Protein 1UDG (pdb70)

Radius of gyration: 17.04 Å; Cα contacts (8 Å, |Δi|>4): 389; chains: 1; bounding box: 35×48×29 Å

Foldseek 3Di:
DQCVVVCVQQVADCLLCVLQVVVSPDPLVVQLVVVVVVVVVPAAKPDPRNQLQCLRVLAHLVQAAEEEEAAEADQAPQFDRRFHQAGPFVDQRDQLQVLVLLQVCVQPVVAQAPNTRHCSVVSNNRYRGYYLFRMDGHPDPCRRVPSDSNVSVQSSVVVSCVVDWAHEYEQEADVSCVSDDDDVVGYPYHYYHRSGCPDPDHSSVDNSLVVSCVSCVVVVHHHDRPHD

Secondary structure (DSSP, 8-state):
-HHHHHHHHHT--GGGHHHHHHHHTSHHHHHHHHHHHHHHHHS-EES-TTTTTTHHHHS-GGG--EEEEE-S---STTT-SSSSS---TTS---HHHHHHHHHHHHH-TT----S----HHHHHTTEEEEESS--EETTBTTTTTTSSHHHHHHHHHHHHHHH-SS-EEEEESHHHHHH----TTTSEEEEE--SSTTSSS-GGG--HHHHHHHHHHTTTPPPP----

Organism: Human herpesvirus 1 (strain 17) (NCBI:txid10299)

Nearest PDB structures (foldseek):
  2c56-assembly1_A  TM=9.939E-01  e=1.345E-46  Human alphaherpesvirus 1
  4l5n-assembly1_A  TM=9.968E-01  e=4.210E-46  Human alphaherpesvirus 1 strain 17
  3fcl-assembly1_A  TM=9.757E-01  e=5.065E-25  Homo sapiens
  3tkb-assembly1_A  TM=9.696E-01  e=8.959E-25  Homo sapiens
  4uqm-assembly1_A  TM=9.148E-01  e=8.770E-24  Deinococcus radiodurans

CATH classification: 3.40.470.10

Structure (mmCIF, N/CA/C/O backbone):
data_1UDG
#
_entry.id   1UDG
#
_cell.length_a   65.140
_cell.length_b   65.140
_cell.length_c   49.160
_cell.angle_alpha   90.00
_cell.angle_beta   90.00
_cell.angle_gamma   120.00
#
_symmetry.space_group_name_H-M   'P 31'
#
loo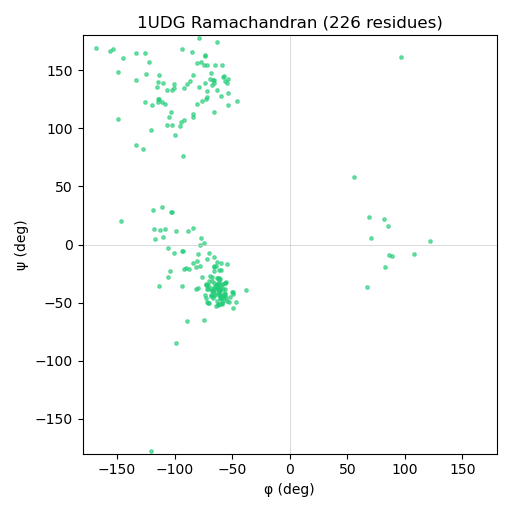p_
_entity.id
_entity.type
_entity.pdbx_description
1 polymer 'URACIL-DNA GLYCOSYLASE'
2 non-polymer 'SULFATE ION'
3 water water
#
loop_
_atom_site.group_PDB
_atom_site.id
_atom_site.type_symbol
_atom_site.label_atom_id
_atom_site.label_alt_id
_atom_site.label_comp_id
_atom_site.label_asym_id
_atom_site.label_entity_id
_atom_site.label_seq_id
_atom_site.pdbx_PDB_ins_code
_atom_site.Cartn_x
_atom_site.Cartn_y
_atom_site.Cartn_z
_atom_site.occupancy
_atom_site.B_iso_or_equiv
_atom_site.auth_seq_id
_atom_site.auth_comp_id
_atom_site.auth_asym_id
_atom_site.auth_atom_id
_atom_site.pdbx_PDB_model_num
ATOM 1 N N . LEU A 1 17 ? -30.068 -7.603 19.288 1.00 53.15 17 LEU A N 1
ATOM 2 C CA . LEU A 1 17 ? -29.444 -6.301 19.686 1.00 50.40 17 LEU A CA 1
ATOM 3 C C . LEU A 1 17 ? -28.470 -5.878 18.617 1.00 47.08 17 LEU A C 1
ATOM 4 O O . LEU A 1 17 ? -27.274 -5.953 18.834 1.00 45.96 17 LEU A O 1
ATOM 9 N N . ASP A 1 18 ? -28.964 -5.498 17.444 1.00 44.27 18 ASP A N 1
ATOM 10 C CA . ASP A 1 18 ? -28.045 -5.081 16.410 1.00 40.98 18 ASP A CA 1
ATOM 11 C C . ASP A 1 18 ? -27.521 -3.711 16.767 1.00 37.77 18 ASP A C 1
ATOM 12 O O . ASP A 1 18 ? -26.358 -3.605 17.111 1.00 37.00 18 ASP A O 1
ATOM 17 N N . TRP A 1 19 ? -28.380 -2.685 16.794 1.00 34.05 19 TRP A N 1
ATOM 18 C CA . TRP A 1 19 ? -27.914 -1.346 17.139 1.00 30.45 19 TRP A CA 1
ATOM 19 C C . TRP A 1 19 ? -27.340 -1.295 18.531 1.00 29.61 19 TRP A C 1
ATOM 20 O O . TRP A 1 19 ? -26.325 -0.638 18.755 1.00 29.51 19 TRP A O 1
ATOM 31 N N . THR A 1 20 ? -27.990 -1.958 19.482 1.00 29.14 20 THR A N 1
ATOM 32 C CA . THR A 1 20 ? -27.513 -1.974 20.873 1.00 30.24 20 THR A CA 1
ATOM 33 C C . THR A 1 20 ? -26.058 -2.490 21.002 1.00 28.43 20 THR A C 1
ATOM 34 O O . THR A 1 20 ? -25.243 -1.959 21.748 1.00 26.84 20 THR A O 1
ATOM 38 N N . THR A 1 21 ? -25.774 -3.553 20.270 1.00 29.24 21 THR A N 1
ATOM 39 C CA . THR A 1 21 ? -24.466 -4.207 20.252 1.00 30.24 21 THR A CA 1
ATOM 40 C C . THR A 1 21 ? -23.406 -3.392 19.520 1.00 28.71 21 THR A C 1
ATOM 41 O O . THR A 1 21 ? -22.301 -3.241 20.021 1.00 29.40 21 THR A O 1
ATOM 45 N N . PHE A 1 22 ? -23.766 -2.881 18.345 1.00 28.32 22 PHE A N 1
ATOM 46 C CA . PHE A 1 22 ? -22.896 -2.060 17.502 1.00 28.44 22 PHE A CA 1
ATOM 47 C C . PHE A 1 22 ? -22.459 -0.825 18.276 1.00 27.96 22 PHE A C 1
ATOM 48 O O . PHE A 1 22 ? -21.278 -0.523 18.419 1.00 26.96 22 PHE A O 1
ATOM 56 N N . ARG A 1 23 ? -23.436 -0.159 18.851 1.00 28.62 23 ARG A N 1
ATOM 57 C CA . ARG A 1 23 ? -23.181 1.031 19.604 1.00 31.14 23 ARG A CA 1
ATOM 58 C C . ARG A 1 23 ? -22.277 0.791 20.826 1.00 31.26 23 ARG A C 1
ATOM 59 O O . ARG A 1 23 ? -21.480 1.652 21.198 1.00 31.90 23 ARG A O 1
ATOM 67 N N . ARG A 1 24 ? -22.351 -0.405 21.398 1.00 31.72 24 ARG A N 1
ATOM 68 C CA . ARG A 1 24 ? -21.550 -0.787 22.566 1.00 32.29 24 ARG A CA 1
ATOM 69 C C . ARG A 1 24 ? -20.084 -1.019 22.163 1.00 30.43 24 ARG A C 1
ATOM 70 O O . ARG A 1 24 ? -19.173 -0.511 22.820 1.00 29.56 24 ARG A O 1
ATOM 78 N N . VAL A 1 25 ? -19.868 -1.701 21.036 1.00 28.41 25 VAL A N 1
ATOM 79 C CA . VAL A 1 25 ? -18.519 -1.988 20.540 1.00 26.42 25 VAL A CA 1
ATOM 80 C C . VAL A 1 25 ? -17.717 -0.738 20.198 1.00 25.58 25 VAL A C 1
ATOM 81 O O . VAL A 1 25 ? -16.517 -0.666 20.454 1.00 27.13 25 VAL A O 1
ATOM 85 N N . PHE A 1 26 ? -18.376 0.254 19.622 1.00 25.51 26 PHE A N 1
ATOM 86 C CA . PHE A 1 26 ? -17.686 1.458 19.196 1.00 25.28 26 PHE A CA 1
ATOM 87 C C . PHE A 1 26 ? -17.940 2.664 20.080 1.00 25.83 26 PHE A C 1
ATOM 88 O O . PHE A 1 26 ? -17.335 3.711 19.866 1.00 26.35 26 PHE A O 1
ATOM 96 N N . LEU A 1 27 ? -18.799 2.498 21.093 1.00 27.01 27 LEU A N 1
ATOM 97 C CA . LEU A 1 27 ? -19.187 3.579 22.025 1.00 28.69 27 LEU A CA 1
ATOM 98 C C . LEU A 1 27 ? -19.756 4.784 21.215 1.00 28.00 27 LEU A C 1
ATOM 99 O O . LEU A 1 27 ? -19.251 5.895 21.258 1.00 27.32 27 LEU A O 1
ATOM 104 N N . ILE A 1 28 ? -20.803 4.527 20.450 1.00 27.50 28 ILE A N 1
ATOM 105 C CA . ILE A 1 28 ? -21.417 5.538 19.619 1.00 28.16 28 ILE A CA 1
ATOM 106 C C . ILE A 1 28 ? -22.498 6.276 20.378 1.00 28.88 28 ILE A C 1
ATOM 107 O O . ILE A 1 28 ? -23.237 5.665 21.134 1.00 30.63 28 ILE A O 1
ATOM 112 N N . ASP A 1 29 ? -22.562 7.593 20.232 1.00 29.13 29 ASP A N 1
ATOM 113 C CA . ASP A 1 29 ? -23.581 8.374 20.915 1.00 29.59 29 ASP A CA 1
ATOM 114 C C . ASP A 1 29 ? -24.928 8.081 20.238 1.00 30.17 29 ASP A C 1
ATOM 115 O O . ASP A 1 29 ? -25.039 8.114 19.011 1.00 28.29 29 ASP A O 1
ATOM 120 N N . ASP A 1 30 ? -25.950 7.791 21.043 1.00 30.70 30 ASP A N 1
ATOM 121 C CA . ASP A 1 30 ? -27.268 7.443 20.527 1.00 31.19 30 ASP A CA 1
ATOM 122 C C . ASP A 1 30 ? -28.033 8.425 19.648 1.00 29.04 30 ASP A C 1
ATOM 123 O O . ASP A 1 30 ? -28.975 8.030 18.957 1.00 27.90 30 ASP A O 1
ATOM 128 N N . ALA A 1 31 ? -27.606 9.685 19.654 1.00 28.34 31 ALA A N 1
ATOM 129 C CA . ALA A 1 31 ? -28.215 10.748 18.840 1.00 27.97 31 ALA A CA 1
ATOM 130 C C . ALA A 1 31 ? -28.004 10.472 17.356 1.00 27.96 31 ALA A C 1
ATOM 131 O O . ALA A 1 31 ? -28.684 11.041 16.491 1.00 28.32 31 ALA A O 1
ATOM 133 N N . TRP A 1 32 ? -27.041 9.606 17.060 1.00 26.89 32 TRP A N 1
ATOM 134 C CA . TRP A 1 32 ? -26.744 9.293 15.685 1.00 26.57 32 TRP A CA 1
ATOM 135 C C . TRP A 1 32 ? -27.487 8.083 15.189 1.00 27.53 32 TRP A C 1
ATOM 136 O O . TRP A 1 32 ? -27.500 7.798 13.990 1.00 28.71 32 TRP A O 1
ATOM 147 N N . ARG A 1 33 ? -28.200 7.425 16.089 1.00 27.84 33 ARG A N 1
ATOM 148 C CA . ARG A 1 33 ? -28.959 6.250 15.717 1.00 27.98 33 ARG A CA 1
ATOM 149 C C . ARG A 1 33 ? -29.817 6.361 14.438 1.00 28.09 33 ARG A C 1
ATOM 150 O O . ARG A 1 33 ? -29.741 5.515 13.552 1.00 26.27 33 ARG A O 1
ATOM 158 N N . PRO A 1 34 ? -30.620 7.426 14.311 1.00 29.29 34 PRO A N 1
ATOM 159 C CA . PRO A 1 34 ? -31.452 7.544 13.114 1.00 29.25 34 PRO A CA 1
ATOM 160 C C . PRO A 1 34 ? -30.642 7.558 11.846 1.00 29.39 34 PRO A C 1
ATOM 161 O O . PRO A 1 34 ? -31.106 7.062 10.819 1.00 29.62 34 PRO A O 1
ATOM 165 N N . LEU A 1 35 ? -29.444 8.148 11.912 1.00 29.07 35 LEU A N 1
ATOM 166 C CA . LEU A 1 35 ? -28.577 8.258 10.730 1.00 28.65 35 LEU A CA 1
ATOM 167 C C . LEU A 1 35 ? -27.798 7.000 10.380 1.00 28.69 35 LEU A C 1
ATOM 168 O O . LEU A 1 35 ? -27.592 6.726 9.212 1.00 27.80 35 LEU A O 1
ATOM 173 N N . MET A 1 36 ? -27.335 6.281 11.403 1.00 28.89 36 MET A N 1
ATOM 174 C CA . MET A 1 36 ? -26.538 5.057 11.263 1.00 28.62 36 MET A CA 1
ATOM 175 C C . MET A 1 36 ? -27.246 3.691 11.275 1.00 27.33 36 MET A C 1
ATOM 176 O O . MET A 1 36 ? -26.842 2.778 10.571 1.00 28.81 36 MET A O 1
ATOM 181 N N . GLU A 1 37 ? -28.295 3.537 12.059 1.00 27.57 37 GLU A N 1
ATOM 182 C CA . GLU A 1 37 ? -28.994 2.273 12.102 1.00 28.68 37 GLU A CA 1
ATOM 183 C C . GLU A 1 37 ? -29.422 1.706 10.743 1.00 30.18 37 GLU A C 1
ATOM 184 O O . GLU A 1 37 ? -29.223 0.508 10.482 1.00 31.58 37 GLU A O 1
ATOM 190 N N . PRO A 1 38 ? -29.999 2.536 9.846 1.00 31.03 38 PRO A N 1
ATOM 191 C CA . PRO A 1 38 ? -30.405 1.981 8.544 1.00 31.05 38 PRO A CA 1
ATOM 192 C C . PRO A 1 38 ? -29.257 1.289 7.808 1.00 31.64 38 PRO A C 1
ATOM 193 O O . PRO A 1 38 ? -29.468 0.326 7.089 1.00 32.39 38 PRO A O 1
ATOM 197 N N . GLU A 1 39 ? -28.046 1.796 8.000 1.00 31.82 39 GLU A N 1
ATOM 198 C CA . GLU A 1 39 ? -26.838 1.254 7.391 1.00 33.45 39 GLU A CA 1
ATOM 199 C C . GLU A 1 39 ? -26.480 -0.122 7.925 1.00 33.94 39 GLU A C 1
ATOM 200 O O . GLU A 1 39 ? -26.057 -0.986 7.169 1.00 33.51 39 GLU A O 1
ATOM 206 N N . LEU A 1 40 ? -26.654 -0.314 9.229 1.00 35.29 40 LEU A N 1
ATOM 207 C CA . LEU A 1 40 ? -26.330 -1.583 9.862 1.00 37.02 40 LEU A CA 1
ATOM 208 C C . LEU A 1 40 ? -26.947 -2.728 9.107 1.00 37.87 40 LEU A C 1
ATOM 209 O O . LEU A 1 40 ? -26.327 -3.767 8.894 1.00 39.42 40 LEU A O 1
ATOM 214 N N . ALA A 1 41 ? -28.174 -2.514 8.672 1.00 37.91 41 ALA A N 1
ATOM 215 C CA . ALA A 1 41 ? -28.922 -3.519 7.954 1.00 36.08 41 ALA A CA 1
ATOM 216 C C . ALA A 1 41 ? -28.407 -3.905 6.553 1.00 35.00 41 ALA A C 1
ATOM 217 O O . ALA A 1 41 ? -28.642 -5.021 6.103 1.00 34.62 41 ALA A O 1
ATOM 219 N N . ASN A 1 42 ? -27.727 -2.998 5.860 1.00 33.97 42 ASN A N 1
ATOM 220 C CA . ASN A 1 42 ? -27.223 -3.285 4.517 1.00 33.24 42 ASN A CA 1
ATOM 221 C C . ASN A 1 42 ? -26.253 -4.473 4.536 1.00 33.27 42 ASN A C 1
ATOM 222 O O . ASN A 1 42 ? -25.322 -4.499 5.307 1.00 33.52 42 ASN A O 1
ATOM 227 N N . PRO A 1 43 ? -26.479 -5.482 3.695 1.00 34.43 43 PRO A N 1
ATOM 228 C CA . PRO A 1 43 ? -25.575 -6.635 3.672 1.00 34.51 43 PRO A CA 1
ATOM 229 C C . PRO A 1 43 ? -24.124 -6.209 3.403 1.00 34.07 43 PRO A C 1
ATOM 230 O O . PRO A 1 43 ? -23.188 -6.849 3.903 1.00 34.78 43 PRO A O 1
ATOM 234 N N . LEU A 1 44 ? -23.930 -5.154 2.607 1.00 32.09 44 LEU A N 1
ATOM 235 C CA . LEU A 1 44 ? -22.581 -4.647 2.307 1.00 31.60 44 LEU A CA 1
ATOM 236 C C . LEU A 1 44 ? -21.878 -4.211 3.579 1.00 30.10 44 LEU A C 1
ATOM 237 O O . LEU A 1 44 ? -20.658 -4.280 3.678 1.00 31.11 44 LEU A O 1
ATOM 242 N N . THR A 1 45 ? -22.648 -3.776 4.561 1.00 27.79 45 THR A N 1
ATOM 243 C CA . THR A 1 45 ? -22.096 -3.347 5.835 1.00 27.54 45 THR A CA 1
ATOM 244 C C . THR A 1 45 ? -21.441 -4.502 6.627 1.00 27.49 45 THR A C 1
ATOM 245 O O . THR A 1 45 ? -20.382 -4.302 7.230 1.00 26.50 45 THR A O 1
ATOM 249 N N . ALA A 1 46 ? -22.054 -5.696 6.595 1.00 28.10 46 ALA A N 1
ATOM 250 C CA . ALA A 1 46 ? -21.556 -6.890 7.311 1.00 27.94 46 ALA A CA 1
ATOM 251 C C . ALA A 1 46 ? -20.179 -7.313 6.814 1.00 27.20 46 ALA A C 1
ATOM 252 O O . ALA A 1 46 ? -19.326 -7.760 7.588 1.00 26.94 46 ALA A O 1
ATOM 254 N N . HIS A 1 47 ? -19.971 -7.162 5.507 1.00 27.91 47 HIS A N 1
ATOM 255 C CA . HIS A 1 47 ? -18.697 -7.514 4.892 1.00 28.26 47 HIS A CA 1
ATOM 256 C C . HIS A 1 47 ? -17.690 -6.514 5.393 1.00 25.21 47 HIS A C 1
ATOM 257 O O . HIS A 1 47 ? -16.628 -6.905 5.843 1.00 25.82 47 HIS A O 1
ATOM 264 N N . LEU A 1 48 ? -18.079 -5.243 5.420 1.00 23.78 48 LEU A N 1
ATOM 265 C CA . LEU A 1 48 ? -17.196 -4.187 5.888 1.00 23.26 48 LEU A CA 1
ATOM 266 C C . LEU A 1 48 ? -16.772 -4.440 7.313 1.00 22.37 48 LEU A C 1
ATOM 267 O O . LEU A 1 48 ? -15.587 -4.413 7.633 1.00 21.31 48 LEU A O 1
ATOM 272 N N . LEU A 1 49 ? -17.744 -4.693 8.171 1.00 23.18 49 LEU A N 1
ATOM 273 C CA . LEU A 1 49 ? -17.488 -4.947 9.582 1.00 24.40 49 LEU A CA 1
ATOM 274 C C . LEU A 1 49 ? -16.580 -6.188 9.875 1.00 23.02 49 LEU A C 1
ATOM 275 O O . LEU A 1 49 ? -15.672 -6.141 10.735 1.00 20.18 49 LEU A O 1
ATOM 280 N N . ALA A 1 50 ? -16.846 -7.284 9.166 1.00 23.07 50 ALA A N 1
ATOM 281 C CA . ALA A 1 50 ? -16.086 -8.515 9.312 1.00 23.96 50 ALA A CA 1
ATOM 282 C C . ALA A 1 50 ? -14.666 -8.270 8.821 1.00 25.10 50 ALA A C 1
ATOM 283 O O . ALA A 1 50 ? -13.709 -8.680 9.480 1.00 26.26 50 ALA A O 1
ATOM 285 N N . GLU A 1 51 ? -14.511 -7.517 7.731 1.00 25.21 51 GLU A N 1
ATOM 286 C CA . GLU A 1 51 ? -13.180 -7.215 7.184 1.00 24.60 51 GLU A CA 1
ATOM 287 C C . GLU A 1 51 ? -12.346 -6.342 8.133 1.00 23.22 51 GLU A C 1
ATOM 288 O O . GLU A 1 51 ? -11.176 -6.630 8.374 1.00 20.78 51 GLU A O 1
ATOM 294 N N . TYR A 1 52 ? -12.986 -5.342 8.734 1.00 22.18 52 TYR A N 1
ATOM 295 C CA . TYR A 1 52 ? -12.334 -4.470 9.706 1.00 22.72 52 TYR A CA 1
ATOM 296 C C . TYR A 1 52 ? -11.841 -5.342 10.856 1.00 22.79 52 TYR A C 1
ATOM 297 O O . TYR A 1 52 ? -10.701 -5.200 11.301 1.00 22.11 52 TYR A O 1
ATOM 306 N N . ASN A 1 53 ? -12.712 -6.232 11.339 1.00 23.92 53 ASN A N 1
ATOM 307 C CA . ASN A 1 53 ? -12.377 -7.152 12.430 1.00 26.03 53 ASN A CA 1
ATOM 308 C C . ASN A 1 53 ? -11.276 -8.179 12.033 1.00 25.59 53 ASN A C 1
ATOM 309 O O . ASN A 1 53 ? -10.468 -8.565 12.861 1.00 27.04 53 ASN A O 1
ATOM 314 N N . ARG A 1 54 ? -11.237 -8.605 10.778 1.00 27.68 54 ARG A N 1
ATOM 315 C CA . ARG A 1 54 ? -10.205 -9.526 10.350 1.00 28.65 54 ARG A CA 1
ATOM 316 C C . ARG A 1 54 ? -8.856 -8.788 10.383 1.00 30.57 54 ARG A C 1
ATOM 317 O O . ARG A 1 54 ? -7.896 -9.313 10.942 1.00 32.12 54 ARG A O 1
ATOM 325 N N . ARG A 1 55 ? -8.819 -7.541 9.885 1.00 29.59 55 ARG A N 1
ATOM 326 C CA . ARG A 1 55 ? -7.617 -6.689 9.895 1.00 29.35 55 ARG A CA 1
ATOM 327 C C . ARG A 1 55 ? -7.077 -6.500 11.319 1.00 28.66 55 ARG A C 1
ATOM 328 O O . ARG A 1 55 ? -5.876 -6.504 11.558 1.00 27.66 55 ARG A O 1
ATOM 336 N N . CYS A 1 56 ? -7.975 -6.221 12.248 1.00 29.14 56 CYS A N 1
ATOM 337 C CA . CYS A 1 56 ? -7.591 -6.051 13.630 1.00 30.59 56 CYS A CA 1
ATOM 338 C C . CYS A 1 56 ? -6.962 -7.346 14.158 1.00 33.00 56 CYS A C 1
ATOM 339 O O . CYS A 1 56 ? -6.177 -7.297 15.086 1.00 32.90 56 CYS A O 1
ATOM 342 N N . GLN A 1 57 ? -7.357 -8.496 13.609 1.00 35.67 57 GLN A N 1
ATOM 343 C CA . GLN A 1 57 ? -6.793 -9.786 14.027 1.00 39.48 57 GLN A CA 1
ATOM 344 C C . GLN A 1 57 ? -5.332 -9.916 13.538 1.00 42.02 57 GLN A C 1
ATOM 345 O O . GLN A 1 57 ? -4.485 -10.510 14.243 1.00 43.84 57 GLN A O 1
ATOM 351 N N . THR A 1 58 ? -5.048 -9.350 12.351 1.00 41.92 58 THR A N 1
ATOM 352 C CA . THR A 1 58 ? -3.738 -9.460 11.703 1.00 41.26 58 THR A CA 1
ATOM 353 C C . THR A 1 58 ? -2.787 -8.273 11.508 1.00 40.48 58 THR A C 1
ATOM 354 O O . THR A 1 58 ? -1.816 -8.405 10.723 1.00 41.71 58 THR A O 1
ATOM 358 N N . GLU A 1 59 ? -3.034 -7.138 12.166 1.00 37.20 59 GLU A N 1
ATOM 359 C CA . GLU A 1 59 ? -2.165 -5.961 12.029 1.00 34.01 59 GLU A CA 1
ATOM 360 C C . GLU A 1 59 ? -2.483 -4.900 13.089 1.00 33.44 59 GLU A C 1
ATOM 361 O O . GLU A 1 59 ? -3.457 -5.033 13.862 1.00 34.48 59 GLU A O 1
ATOM 367 N N . GLU A 1 60 ? -1.612 -3.904 13.195 1.00 31.88 60 GLU A N 1
ATOM 368 C CA . GLU A 1 60 ? -1.815 -2.792 14.121 1.00 31.55 60 GLU A CA 1
ATOM 369 C C . GLU A 1 60 ? -2.728 -1.804 13.381 1.00 28.87 60 GLU A C 1
ATOM 370 O O . GLU A 1 60 ? -2.312 -1.189 12.405 1.00 27.91 60 GLU A O 1
ATOM 376 N N . VAL A 1 61 ? -3.975 -1.691 13.837 1.00 27.91 61 VAL A N 1
ATOM 377 C CA . V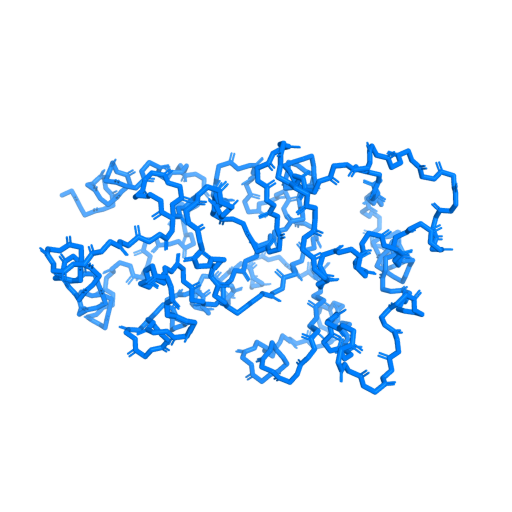AL A 1 61 ? -4.987 -0.813 13.219 1.00 24.53 61 VAL A CA 1
ATOM 378 C C . VAL A 1 61 ? -5.183 0.473 14.004 1.00 24.16 61 VAL A C 1
ATOM 379 O O . VAL A 1 61 ? -5.282 0.453 15.228 1.00 24.58 61 VAL A O 1
ATOM 383 N N . LEU A 1 62 ? -5.194 1.597 13.299 1.00 23.45 62 LEU A N 1
ATOM 384 C CA . LEU A 1 62 ? -5.364 2.919 13.920 1.00 24.28 62 LEU A CA 1
ATOM 385 C C . LEU A 1 62 ? -6.568 3.641 13.257 1.00 24.28 62 LEU A C 1
ATOM 386 O O . LEU A 1 62 ? -6.829 3.457 12.062 1.00 23.16 62 LEU A O 1
ATOM 391 N N . PRO A 1 63 ? -7.310 4.464 14.021 1.00 25.57 63 PRO A N 1
ATOM 392 C CA . PRO A 1 63 ? -7.063 4.740 15.446 1.00 24.79 63 PRO A CA 1
ATOM 393 C C . PRO A 1 63 ? -7.587 3.590 16.307 1.00 24.02 63 PRO A C 1
ATOM 394 O O . PRO A 1 63 ? -8.127 2.598 15.796 1.00 23.56 63 PRO A O 1
ATOM 398 N N . PRO A 1 64 ? -7.398 3.678 17.619 1.00 24.58 64 PRO A N 1
ATOM 399 C CA . PRO A 1 64 ? -7.904 2.594 18.468 1.00 24.83 64 PRO A CA 1
ATOM 400 C C . PRO A 1 64 ? -9.437 2.456 18.259 1.00 23.67 64 PRO A C 1
ATOM 401 O O . PRO A 1 64 ? -10.111 3.438 17.943 1.00 22.42 64 PRO A O 1
ATOM 405 N N . ARG A 1 65 ? -9.979 1.269 18.505 1.00 22.68 65 ARG A N 1
ATOM 406 C CA . ARG A 1 65 ? -11.396 1.003 18.309 1.00 24.48 65 ARG A CA 1
ATOM 407 C C . ARG A 1 65 ? -12.408 1.996 18.915 1.00 25.60 65 ARG A C 1
ATOM 408 O O . ARG A 1 65 ? -13.377 2.377 18.253 1.00 23.80 65 ARG A O 1
ATOM 416 N N . GLU A 1 66 ? -12.171 2.442 20.149 1.00 28.18 66 GLU A N 1
ATOM 417 C CA . GLU A 1 66 ? -13.091 3.390 20.819 1.00 30.85 66 GLU A CA 1
ATOM 418 C C . GLU A 1 66 ? -12.934 4.848 20.341 1.00 29.52 66 GLU A C 1
ATOM 419 O O . GLU A 1 66 ? -13.633 5.736 20.829 1.00 29.44 66 GLU A O 1
ATOM 425 N N . ASP A 1 67 ? -11.998 5.075 19.411 1.00 27.64 67 ASP A N 1
ATOM 426 C CA . ASP A 1 67 ? -11.743 6.375 18.815 1.00 25.63 67 ASP A CA 1
ATOM 427 C C . ASP A 1 67 ? -12.322 6.425 17.423 1.00 25.76 67 ASP A C 1
ATOM 428 O O . ASP A 1 67 ? -12.594 7.521 16.906 1.00 26.39 67 ASP A O 1
ATOM 433 N N . VAL A 1 68 ? -12.513 5.252 16.804 1.00 26.05 68 VAL A N 1
ATOM 434 C CA . VAL A 1 68 ? -13.017 5.189 15.425 1.00 25.22 68 VAL A CA 1
ATOM 435 C C . VAL A 1 68 ? -14.275 6.051 15.197 1.00 25.82 68 VAL A C 1
ATOM 436 O O . VAL A 1 68 ? -14.371 6.750 14.182 1.00 26.42 68 VAL A O 1
ATOM 440 N N . PHE A 1 69 ? -15.205 6.051 16.150 1.00 24.54 69 PHE A N 1
ATOM 441 C CA . PHE A 1 69 ? -16.408 6.853 16.013 1.00 23.14 69 PHE A CA 1
ATOM 442 C C . PHE A 1 69 ? -16.518 8.040 16.961 1.00 21.19 69 PHE A C 1
ATOM 443 O O . PHE A 1 69 ? -17.624 8.445 17.315 1.00 22.93 69 PHE A O 1
ATOM 451 N N . SER A 1 70 ? -15.390 8.637 17.323 1.00 21.89 70 SER A N 1
ATOM 452 C CA . SER A 1 70 ? -15.376 9.805 18.226 1.00 23.57 70 SER A CA 1
ATOM 453 C C . SER A 1 70 ? -16.226 10.980 17.726 1.00 23.14 70 SER A C 1
ATOM 454 O O . SER A 1 70 ? -16.829 11.703 18.509 1.00 22.17 70 SER A O 1
ATOM 457 N N . TRP A 1 71 ? -16.295 11.137 16.411 1.00 23.87 71 TRP A N 1
ATOM 458 C CA . TRP A 1 71 ? -17.081 12.204 15.803 1.00 24.40 71 TRP A CA 1
ATOM 459 C C . TRP A 1 71 ? -18.586 12.153 16.140 1.00 25.39 71 TRP A C 1
ATOM 460 O O . TRP A 1 71 ? -19.289 13.147 16.026 1.00 26.41 71 TRP A O 1
ATOM 471 N N . THR A 1 72 ? -19.088 10.990 16.529 1.00 25.00 72 THR A N 1
ATOM 472 C CA . THR A 1 72 ? -20.492 10.887 16.891 1.00 24.37 72 THR A CA 1
ATOM 473 C C . THR A 1 72 ? -20.660 11.448 18.284 1.00 25.18 72 THR A C 1
ATOM 474 O O . THR A 1 72 ? -21.746 11.815 18.667 1.00 25.67 72 THR A O 1
ATOM 478 N N . ARG A 1 73 ? -19.566 11.555 19.031 1.00 26.55 73 ARG A N 1
ATOM 479 C CA . ARG A 1 73 ? -19.666 12.032 20.389 1.00 27.22 73 ARG A CA 1
ATOM 480 C C . ARG A 1 73 ? -19.498 13.525 20.643 1.00 29.66 73 ARG A C 1
ATOM 481 O O . ARG A 1 73 ? -19.946 14.015 21.683 1.00 32.43 73 ARG A O 1
ATOM 489 N N . TYR A 1 74 ? -18.865 14.263 19.732 1.00 30.20 74 TYR A N 1
ATOM 490 C CA . TYR A 1 74 ? -18.663 15.697 19.965 1.00 29.53 74 TYR A CA 1
ATOM 491 C C . TYR A 1 74 ? -19.876 16.592 19.848 1.00 28.51 74 TYR A C 1
ATOM 492 O O . TYR A 1 74 ? -19.967 17.572 20.568 1.00 28.82 74 TYR A O 1
ATOM 501 N N . CYS A 1 75 ? -20.796 16.259 18.950 1.00 27.95 75 CYS A N 1
ATOM 502 C CA . CYS A 1 75 ? -22.040 17.030 18.747 1.00 27.96 75 CYS A CA 1
ATOM 503 C C . CYS A 1 75 ? -23.055 16.092 18.147 1.00 28.07 75 CYS A C 1
ATOM 504 O O . CYS A 1 75 ? -22.712 14.974 17.704 1.00 27.77 75 CYS A O 1
ATOM 507 N N . THR A 1 76 ? -24.310 16.522 18.147 1.00 27.23 76 THR A N 1
ATOM 508 C CA . THR A 1 76 ? -25.374 15.708 17.570 1.00 26.66 76 THR A CA 1
ATOM 509 C C . THR A 1 76 ? -25.588 16.138 16.099 1.00 25.85 76 THR A C 1
ATOM 510 O O . THR A 1 76 ? -25.005 17.144 15.657 1.00 24.52 76 THR A O 1
ATOM 514 N N . PRO A 1 77 ? -26.362 15.344 15.305 1.00 26.38 77 PRO A N 1
ATOM 515 C CA . PRO A 1 77 ? -26.629 15.695 13.895 1.00 26.22 77 PRO A CA 1
ATOM 516 C C . PRO A 1 77 ? -27.268 17.096 13.783 1.00 25.93 77 PRO A C 1
ATOM 517 O O . PRO A 1 77 ? -26.857 17.909 12.972 1.00 25.98 77 PRO A O 1
ATOM 521 N N . ASP A 1 78 ? -28.200 17.398 14.688 1.00 28.25 78 ASP A N 1
ATOM 522 C CA . ASP A 1 78 ? -28.894 18.697 14.705 1.00 29.15 78 ASP A CA 1
ATOM 523 C C . ASP A 1 78 ? -28.015 19.859 15.118 1.00 28.25 78 ASP A C 1
ATOM 524 O O . ASP A 1 78 ? -28.447 20.991 15.033 1.00 30.30 78 ASP A O 1
ATOM 529 N N . GLU A 1 79 ? -26.789 19.583 15.560 1.00 28.16 79 GLU A N 1
ATOM 530 C CA . GLU A 1 79 ? -25.853 20.638 15.926 1.00 26.94 79 GLU A CA 1
ATOM 531 C C . GLU A 1 79 ? -24.848 20.878 14.796 1.00 26.58 79 GLU A C 1
ATOM 532 O O . GLU A 1 79 ? -24.019 21.788 14.881 1.00 24.82 79 GLU A O 1
ATOM 538 N N . VAL A 1 80 ? -24.871 20.029 13.773 1.00 26.08 80 VAL A N 1
ATOM 539 C CA . VAL A 1 80 ? -23.927 20.191 12.684 1.00 26.63 80 VAL A CA 1
ATOM 540 C C . VAL A 1 80 ? -24.216 21.376 11.771 1.00 27.42 80 VAL A C 1
ATOM 541 O O . VAL A 1 80 ? -25.304 21.479 11.222 1.00 27.02 80 VAL A O 1
ATOM 545 N N . ARG A 1 81 ? -23.206 22.239 11.603 1.00 27.14 81 ARG A N 1
ATOM 546 C CA . ARG A 1 81 ? -23.258 23.422 10.742 1.00 25.89 81 ARG A CA 1
ATOM 547 C C . ARG A 1 81 ? -22.295 23.316 9.522 1.00 25.27 81 ARG A C 1
ATOM 548 O O . ARG A 1 81 ? -22.627 23.772 8.409 1.00 23.72 81 ARG A O 1
ATOM 556 N N . VAL A 1 82 ? -21.131 22.696 9.704 1.00 23.53 82 VAL A N 1
ATOM 557 C CA . VAL A 1 82 ? -20.196 22.558 8.601 1.00 22.62 82 VAL A CA 1
ATOM 558 C C . VAL A 1 82 ? -19.659 21.147 8.504 1.00 22.42 82 VAL A C 1
ATOM 559 O O . VAL A 1 82 ? -19.436 20.516 9.508 1.00 22.95 82 VAL A O 1
ATOM 563 N N . VAL A 1 83 ? -19.483 20.652 7.283 1.00 22.98 83 VAL A N 1
ATOM 564 C CA . VAL A 1 83 ? -18.917 19.331 7.059 1.00 22.58 83 VAL A CA 1
ATOM 565 C C . VAL A 1 83 ? -17.615 19.467 6.227 1.00 23.51 83 VAL A C 1
ATOM 566 O O . VAL A 1 83 ? -17.607 20.070 5.125 1.00 23.21 83 VAL A O 1
ATOM 570 N N . ILE A 1 84 ? -16.503 19.005 6.819 1.00 22.75 84 ILE A N 1
ATOM 571 C CA . ILE A 1 84 ? -15.180 19.002 6.182 1.00 21.76 84 ILE A CA 1
ATOM 572 C C . ILE A 1 84 ? -14.824 17.521 6.001 1.00 22.87 84 ILE A C 1
ATOM 573 O O . ILE A 1 84 ? -14.867 16.747 6.964 1.00 24.18 84 ILE A O 1
ATOM 578 N N . ILE A 1 85 ? -14.506 17.140 4.766 1.00 22.41 85 ILE A N 1
ATOM 579 C CA . ILE A 1 85 ? -14.184 15.767 4.369 1.00 21.76 85 ILE A CA 1
ATOM 580 C C . ILE A 1 85 ? -12.692 15.504 4.228 1.00 22.29 85 ILE A C 1
ATOM 581 O O . ILE A 1 85 ? -11.986 16.291 3.605 1.00 23.52 85 ILE A O 1
ATOM 586 N N . GLY A 1 86 ? -12.233 14.372 4.773 1.00 21.74 86 GLY A N 1
ATOM 587 C CA . GLY A 1 86 ? -10.840 13.964 4.701 1.00 19.31 86 GLY A CA 1
ATOM 588 C C . GLY A 1 86 ? -10.739 12.615 4.008 1.00 18.67 86 GLY A C 1
ATOM 589 O O . GLY A 1 86 ? -11.728 12.054 3.573 1.00 18.04 86 GLY A O 1
ATOM 590 N N . GLN A 1 87 ? -9.542 12.080 3.914 1.00 20.10 87 GLN A N 1
ATOM 591 C CA . GLN A 1 87 ? -9.326 10.803 3.250 1.00 22.45 87 GLN A CA 1
ATOM 592 C C . GLN A 1 87 ? -9.235 9.653 4.274 1.00 23.06 87 GLN A C 1
ATOM 593 O O . GLN A 1 87 ? -10.253 9.006 4.552 1.00 23.28 87 GLN A O 1
ATOM 599 N N . ASP A 1 88 ? -8.052 9.399 4.850 1.00 22.36 88 ASP A N 1
ATOM 600 C CA . ASP A 1 88 ? -7.904 8.334 5.847 1.00 23.61 88 ASP A CA 1
ATOM 601 C C . ASP A 1 88 ? -7.119 8.849 7.052 1.00 24.91 88 ASP A C 1
ATOM 602 O O . ASP A 1 88 ? -6.546 9.933 6.973 1.00 25.83 88 ASP A O 1
ATOM 607 N N . PRO A 1 89 ? -7.147 8.129 8.207 1.00 25.45 89 PRO A N 1
ATOM 608 C CA . PRO A 1 89 ? -6.435 8.544 9.425 1.00 25.54 89 PRO A CA 1
ATOM 609 C C . PRO A 1 89 ? -4.909 8.571 9.302 1.00 24.80 89 PRO A C 1
ATOM 610 O O . PRO A 1 89 ? -4.345 7.914 8.436 1.00 22.81 89 PRO A O 1
ATOM 614 N N . TYR A 1 90 ? -4.278 9.400 10.139 1.00 25.12 90 TYR A N 1
ATOM 615 C CA . TYR A 1 90 ? -2.825 9.503 10.230 1.00 24.95 90 TYR A CA 1
ATOM 616 C C . TYR A 1 90 ? -2.409 8.077 10.536 1.00 24.91 90 TYR A C 1
ATOM 617 O O . TYR A 1 90 ? -3.108 7.375 11.292 1.00 24.93 90 TYR A O 1
ATOM 626 N N . HIS A 1 91 ? -1.297 7.641 9.936 1.00 25.88 91 HIS A N 1
ATOM 627 C CA . HIS A 1 91 ? -0.857 6.263 10.096 1.00 25.40 91 HIS A CA 1
ATOM 628 C C . HIS A 1 91 ? 0.240 5.993 11.115 1.00 26.20 91 HIS A C 1
ATOM 629 O O . HIS A 1 91 ? 0.788 4.896 11.159 1.00 25.83 91 HIS A O 1
ATOM 636 N N . HIS A 1 92 ? 0.554 6.979 11.945 1.00 26.76 92 HIS A N 1
ATOM 637 C CA . HIS A 1 92 ? 1.572 6.781 12.946 1.00 28.98 92 HIS A CA 1
ATOM 638 C C . HIS A 1 92 ? 0.870 6.766 14.238 1.00 30.39 92 HIS A C 1
ATOM 639 O O . HIS A 1 92 ? -0.092 7.505 14.455 1.00 31.35 92 HIS A O 1
ATOM 646 N N . PRO A 1 93 ? 1.287 5.867 15.109 1.00 30.91 93 PRO A N 1
ATOM 647 C CA . PRO A 1 93 ? 0.642 5.799 16.408 1.00 31.44 93 PRO A CA 1
ATOM 648 C C . PRO A 1 93 ? 0.614 7.133 17.151 1.00 30.77 93 PRO A C 1
ATOM 649 O O . PRO A 1 93 ? 1.513 7.941 17.008 1.00 29.56 93 PRO A O 1
ATOM 653 N N . GLY A 1 94 ? -0.483 7.403 17.847 1.00 31.06 94 GLY A N 1
ATOM 654 C CA . GLY A 1 94 ? -0.577 8.612 18.654 1.00 30.71 94 GLY A CA 1
ATOM 655 C C . GLY A 1 94 ? -1.085 9.895 18.032 1.00 29.89 94 GLY A C 1
ATOM 656 O O . GLY A 1 94 ? -1.321 10.856 18.749 1.00 30.48 94 GLY A O 1
ATOM 657 N N . GLN A 1 95 ? -1.235 9.915 16.713 1.00 29.72 95 GLN A N 1
ATOM 658 C CA . GLN A 1 95 ? -1.722 11.095 16.008 1.00 29.29 95 GLN A CA 1
ATOM 659 C C . GLN A 1 95 ? -3.261 11.126 15.879 1.00 27.57 95 GLN A C 1
ATOM 660 O O . GLN A 1 95 ? -3.920 11.973 16.465 1.00 28.80 95 GLN A O 1
ATOM 666 N N . ALA A 1 96 ? -3.818 10.181 15.135 1.00 25.77 96 ALA A N 1
ATOM 667 C CA . ALA A 1 96 ? -5.250 10.125 14.903 1.00 24.52 96 ALA A CA 1
ATOM 668 C C . ALA A 1 96 ? -6.108 9.782 16.121 1.00 24.18 96 ALA A C 1
ATOM 669 O O . ALA A 1 96 ? -5.690 9.050 17.007 1.00 23.27 96 ALA A O 1
ATOM 671 N N . HIS A 1 97 ? -7.315 10.339 16.166 1.00 23.42 97 HIS A N 1
ATOM 672 C CA . HIS A 1 97 ? -8.223 10.093 17.273 1.00 23.01 97 HIS A CA 1
ATOM 673 C C . HIS A 1 97 ? -9.704 10.067 16.880 1.00 23.56 97 HIS A C 1
ATOM 674 O O . HIS A 1 97 ? -10.578 10.262 17.731 1.00 24.14 97 HIS A O 1
ATOM 681 N N . GLY A 1 98 ? -9.968 9.846 15.587 1.00 22.50 98 GLY A N 1
ATOM 682 C CA . GLY A 1 98 ? -11.326 9.727 15.078 1.00 22.31 98 GLY A CA 1
ATOM 683 C C . GLY A 1 98 ? -11.889 10.858 14.238 1.00 21.35 98 GLY A C 1
ATOM 684 O O . GLY A 1 98 ? -12.986 10.712 13.670 1.00 22.98 98 GLY A O 1
ATOM 685 N N . LEU A 1 99 ? -11.144 11.970 14.159 1.00 22.27 99 LEU A N 1
ATOM 686 C CA . LEU A 1 99 ? -11.528 13.169 13.417 1.00 21.79 99 LEU A CA 1
ATOM 687 C C . LEU A 1 99 ? -10.608 13.416 12.222 1.00 21.78 99 LEU A C 1
ATOM 688 O O . LEU A 1 99 ? -9.411 13.140 12.281 1.00 23.73 99 LEU A O 1
ATOM 693 N N . ALA A 1 100 ? -11.148 13.941 11.132 1.00 21.25 100 ALA A N 1
ATOM 694 C CA . ALA A 1 100 ? -10.302 14.240 9.980 1.00 21.88 100 ALA A CA 1
ATOM 695 C C . ALA A 1 100 ? -9.390 15.421 10.374 1.00 22.87 100 ALA A C 1
ATOM 696 O O . ALA A 1 100 ? -9.810 16.300 11.147 1.00 22.90 100 ALA A O 1
ATOM 698 N N . PHE A 1 101 ? -8.137 15.388 9.915 1.00 22.43 101 PHE A N 1
ATOM 699 C CA . PHE A 1 101 ? -7.106 16.430 10.144 1.00 23.77 101 PHE A CA 1
ATOM 700 C C . PHE A 1 101 ? -6.574 16.656 11.557 1.00 22.87 101 PHE A C 1
ATOM 701 O O . PHE A 1 101 ? -5.429 16.996 11.736 1.00 22.63 101 PHE A O 1
ATOM 709 N N . SER A 1 102 ? -7.434 16.529 12.550 1.00 24.49 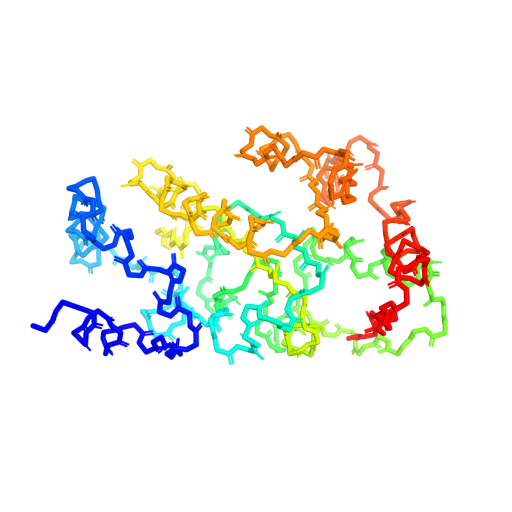102 SER A N 1
ATOM 710 C CA . SER A 1 102 ? -7.076 16.754 13.945 1.00 24.77 102 SER A CA 1
ATOM 711 C C . SER A 1 102 ? -6.080 15.756 14.546 1.00 26.38 102 SER A C 1
ATOM 712 O O . SER A 1 102 ? -6.102 14.563 14.228 1.00 27.25 102 SER A O 1
ATOM 715 N N . VAL A 1 103 ? -5.171 16.257 15.377 1.00 27.81 103 VAL A N 1
ATOM 716 C CA . VAL A 1 103 ? -4.240 15.396 16.092 1.00 27.92 103 VAL A CA 1
ATOM 717 C C . VAL A 1 103 ? -4.429 15.656 17.587 1.00 31.83 103 VAL A C 1
ATOM 718 O O . VAL A 1 103 ? -5.027 16.677 18.003 1.00 31.23 103 VAL A O 1
ATOM 722 N N . ARG A 1 104 ? -4.035 14.669 18.390 1.00 35.15 104 ARG A N 1
ATOM 723 C CA . ARG A 1 104 ? -4.075 14.793 19.841 1.00 38.16 104 ARG A CA 1
ATOM 724 C C . ARG A 1 104 ? -3.191 16.037 20.226 1.00 39.33 104 ARG A C 1
ATOM 725 O O . ARG A 1 104 ? -2.177 16.338 19.573 1.00 37.76 104 ARG A O 1
ATOM 733 N N . ALA A 1 105 ? -3.639 16.763 21.257 1.00 42.01 105 ALA A N 1
ATOM 734 C CA . ALA A 1 105 ? -3.060 18.029 21.756 1.00 42.75 105 ALA A CA 1
ATOM 735 C C . ALA A 1 105 ? -1.557 18.300 21.809 1.00 44.19 105 ALA A C 1
ATOM 736 O O . ALA A 1 105 ? -1.105 19.437 21.580 1.00 43.73 105 ALA A O 1
ATOM 738 N N . ASN A 1 106 ? -0.785 17.290 22.175 1.00 45.70 106 ASN A N 1
ATOM 739 C CA . ASN A 1 106 ? 0.651 17.481 22.255 1.00 47.91 106 ASN A CA 1
ATOM 740 C C . ASN A 1 106 ? 1.380 16.877 21.066 1.00 45.91 106 ASN A C 1
ATOM 741 O O . ASN A 1 106 ? 2.521 16.442 21.185 1.00 45.92 106 ASN A O 1
ATOM 746 N N . VAL A 1 107 ? 0.687 16.809 19.933 1.00 44.17 107 VAL A N 1
ATOM 747 C CA . VAL A 1 107 ? 1.249 16.294 18.684 1.00 40.81 107 VAL A CA 1
ATOM 748 C C . VAL A 1 107 ? 1.360 17.544 17.786 1.00 39.66 107 VAL A C 1
ATOM 749 O O . VAL A 1 107 ? 0.391 18.276 17.606 1.00 39.54 107 VAL A O 1
ATOM 753 N N . PRO A 1 108 ? 2.566 17.853 17.292 1.00 39.09 108 PRO A N 1
ATOM 754 C CA . PRO A 1 108 ? 2.766 19.015 16.429 1.00 37.31 108 PRO A CA 1
ATOM 755 C C . PRO A 1 108 ? 1.974 18.851 15.141 1.00 36.16 108 PRO A C 1
ATOM 756 O O . PRO A 1 108 ? 1.978 17.778 14.510 1.00 34.30 108 PRO A O 1
ATOM 760 N N . PRO A 1 109 ? 1.255 19.911 14.747 1.00 35.76 109 PRO A N 1
ATOM 761 C CA . PRO A 1 109 ? 0.458 19.860 13.517 1.00 33.79 109 PRO A CA 1
ATOM 762 C C . PRO A 1 109 ? 1.264 19.440 12.257 1.00 31.23 109 PRO A C 1
ATOM 763 O O . PRO A 1 109 ? 2.264 20.065 11.874 1.00 29.41 109 PRO A O 1
ATOM 767 N N . PRO A 1 110 ? 0.854 18.328 11.631 1.00 29.00 110 PRO A N 1
ATOM 768 C CA . PRO A 1 110 ? 1.554 17.874 10.432 1.00 27.67 110 PRO A CA 1
ATOM 769 C C . PRO A 1 110 ? 1.388 18.959 9.314 1.00 26.15 110 PRO A C 1
ATOM 770 O O . PRO A 1 110 ? 0.703 19.943 9.531 1.00 25.27 110 PRO A O 1
ATOM 774 N N . PRO A 1 111 ? 2.052 18.819 8.143 1.00 27.08 111 PRO A N 1
ATOM 775 C CA . PRO A 1 111 ? 1.965 19.792 7.040 1.00 27.60 111 PRO A CA 1
ATOM 776 C C . PRO A 1 111 ? 0.588 20.278 6.547 1.00 27.05 111 PRO A C 1
ATOM 777 O O . PRO A 1 111 ? 0.359 21.487 6.456 1.00 28.82 111 PRO A O 1
ATOM 781 N N . SER A 1 112 ? -0.310 19.373 6.177 1.00 24.28 112 SER A N 1
ATOM 782 C CA . SER A 1 112 ? -1.618 19.796 5.710 1.00 22.21 112 SER A CA 1
ATOM 783 C C . SER A 1 112 ? -2.389 20.589 6.740 1.00 21.65 112 SER A C 1
ATOM 784 O O . SER A 1 112 ? -2.982 21.589 6.400 1.00 21.54 112 SER A O 1
ATOM 787 N N . LEU A 1 113 ? -2.380 20.126 7.991 1.00 22.83 113 LEU A N 1
ATOM 788 C CA . LEU A 1 113 ? -3.074 20.776 9.098 1.00 23.03 113 LEU A CA 1
ATOM 789 C C . LEU A 1 113 ? -2.506 22.152 9.409 1.00 24.60 113 LEU A C 1
ATOM 790 O O . LEU A 1 113 ? -3.248 23.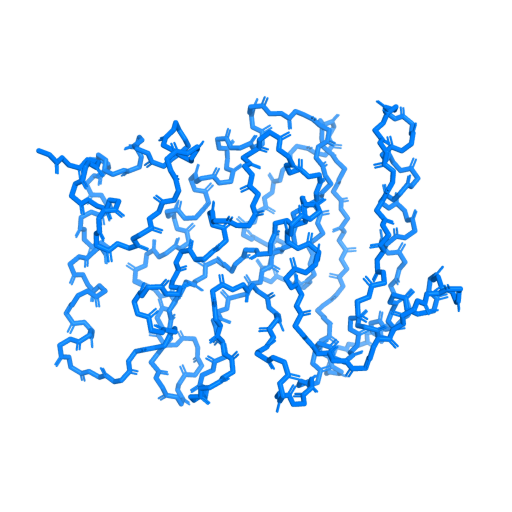049 9.796 1.00 23.75 113 LEU A O 1
ATOM 795 N N . ARG A 1 114 ? -1.189 22.304 9.288 1.00 26.80 114 ARG A N 1
ATOM 796 C CA . ARG A 1 114 ? -0.556 23.621 9.488 1.00 29.73 114 ARG A CA 1
ATOM 797 C C . ARG A 1 114 ? -1.167 24.636 8.490 1.00 27.49 114 ARG A C 1
ATOM 798 O O . ARG A 1 114 ? -1.464 25.772 8.858 1.00 28.46 114 ARG A O 1
ATOM 806 N N . ASN A 1 115 ? -1.304 24.226 7.224 1.00 26.38 115 ASN A N 1
ATOM 807 C CA . ASN A 1 115 ? -1.894 25.051 6.173 1.00 25.00 115 ASN A CA 1
ATOM 808 C C . ASN A 1 115 ? -3.339 25.455 6.468 1.00 25.02 115 ASN A C 1
ATOM 809 O O . ASN A 1 115 ? -3.751 26.547 6.095 1.00 24.41 115 ASN A O 1
ATOM 814 N N . VAL A 1 116 ? -4.115 24.548 7.074 1.00 24.96 116 VAL A N 1
ATOM 815 C CA . VAL A 1 116 ? -5.515 24.799 7.458 1.00 25.29 116 VAL A CA 1
ATOM 816 C C . VAL A 1 116 ? -5.562 25.902 8.504 1.00 25.08 116 VAL A C 1
ATOM 817 O O . VAL A 1 116 ? -6.306 26.865 8.372 1.00 23.35 116 VAL A O 1
ATOM 821 N N . LEU A 1 117 ? -4.781 25.703 9.565 1.00 27.74 117 LEU A N 1
ATOM 822 C CA . LEU A 1 117 ? -4.654 26.653 10.665 1.00 28.19 117 LEU A CA 1
ATOM 823 C C . LEU A 1 117 ? -4.060 27.976 10.131 1.00 28.24 117 LEU A C 1
ATOM 824 O O . LEU A 1 117 ? -4.439 29.037 10.587 1.00 28.50 117 LEU A O 1
ATOM 829 N N . ALA A 1 118 ? -3.167 27.924 9.143 1.00 28.25 118 ALA A N 1
ATOM 830 C CA . ALA A 1 118 ? -2.623 29.153 8.564 1.00 29.59 118 ALA A CA 1
ATOM 831 C C . ALA A 1 118 ? -3.757 29.936 7.868 1.00 29.74 118 ALA A C 1
ATOM 832 O O . ALA A 1 118 ? -3.839 31.156 7.992 1.00 29.61 118 ALA A O 1
ATOM 834 N N . ALA A 1 119 ? -4.608 29.231 7.119 1.00 28.95 119 ALA A N 1
ATOM 835 C CA . ALA A 1 119 ? -5.736 29.826 6.415 1.00 27.31 119 ALA A CA 1
ATOM 836 C C . ALA A 1 119 ? -6.730 30.462 7.365 1.00 27.72 119 ALA A C 1
ATOM 837 O O . ALA A 1 119 ? -7.243 31.536 7.088 1.00 26.64 119 ALA A O 1
ATOM 839 N N . VAL A 1 120 ? -7.036 29.799 8.472 1.00 28.28 120 VAL A N 1
ATOM 840 C CA . VAL A 1 120 ? -7.978 30.377 9.448 1.00 30.18 120 VAL A CA 1
ATOM 841 C C . VAL A 1 120 ? -7.476 31.750 9.937 1.00 30.51 120 VAL A C 1
ATOM 842 O O . VAL A 1 120 ? -8.229 32.731 9.899 1.00 30.23 120 VAL A O 1
ATOM 846 N N . LYS A 1 121 ? -6.201 31.806 10.320 1.00 30.54 121 LYS A N 1
ATOM 847 C CA . LYS A 1 121 ? -5.545 33.014 10.814 1.00 34.37 121 LYS A CA 1
ATOM 848 C C . LYS A 1 121 ? -5.528 34.156 9.783 1.00 36.15 121 LYS A C 1
ATOM 849 O O . LYS A 1 121 ? -5.671 35.339 10.135 1.00 36.63 121 LYS A O 1
ATOM 855 N N . ASN A 1 122 ? -5.329 33.821 8.512 1.00 36.54 122 ASN A N 1
ATOM 856 C CA . ASN A 1 122 ? -5.342 34.847 7.485 1.00 38.41 122 ASN A CA 1
ATOM 857 C C . ASN A 1 122 ? -6.761 35.405 7.361 1.00 39.31 122 ASN A C 1
ATOM 858 O O . ASN A 1 122 ? -6.938 36.614 7.187 1.00 39.95 122 ASN A O 1
ATOM 863 N N . CYS A 1 123 ? -7.759 34.516 7.466 1.00 38.07 123 CYS A N 1
ATOM 864 C CA . CYS A 1 123 ? -9.176 34.870 7.350 1.00 37.24 123 CYS A CA 1
ATOM 865 C C . CYS A 1 123 ? -9.715 35.648 8.540 1.00 37.92 123 CYS A C 1
ATOM 866 O O . CYS A 1 123 ? -10.560 36.530 8.387 1.00 38.20 123 CYS A O 1
ATOM 869 N N . TYR A 1 124 ? -9.259 35.282 9.732 1.00 39.29 124 TYR A N 1
ATOM 870 C CA . TYR A 1 124 ? -9.685 35.910 10.982 1.00 39.66 124 TYR A CA 1
ATOM 871 C C . TYR A 1 124 ? -8.452 36.198 11.830 1.00 42.49 124 TYR A C 1
ATOM 872 O O . TYR A 1 124 ? -8.071 35.411 12.714 1.00 41.64 124 TYR A O 1
ATOM 881 N N . PRO A 1 125 ? -7.820 37.354 11.598 1.00 45.23 125 PRO A N 1
ATOM 882 C CA . PRO A 1 125 ? -6.620 37.709 12.360 1.00 47.69 125 PRO A CA 1
ATOM 883 C C . PRO A 1 125 ? -6.881 37.938 13.863 1.00 50.46 125 PRO A C 1
ATOM 884 O O . PRO A 1 125 ? -5.952 37.920 14.668 1.00 52.01 125 PRO A O 1
ATOM 888 N N . GLU A 1 126 ? -8.134 38.181 14.242 1.00 52.27 126 GLU A N 1
ATOM 889 C CA . GLU A 1 126 ? -8.472 38.359 15.654 1.00 54.02 126 GLU A CA 1
ATOM 890 C C . GLU A 1 126 ? -8.677 36.973 16.305 1.00 53.50 126 GLU A C 1
ATOM 891 O O . GLU A 1 126 ? -9.233 36.858 17.412 1.00 53.06 126 GLU A O 1
ATOM 897 N N . ALA A 1 127 ? -8.236 35.925 15.603 1.00 52.60 127 ALA A N 1
ATOM 898 C CA . ALA A 1 127 ? -8.363 34.550 16.074 1.00 51.22 127 ALA A CA 1
ATOM 899 C C . ALA A 1 127 ? -7.394 34.200 17.203 1.00 50.77 127 ALA A C 1
ATOM 900 O O . ALA A 1 127 ? -6.214 34.589 17.196 1.00 51.50 127 ALA A O 1
ATOM 902 N N . ARG A 1 128 ? -7.910 33.463 18.181 1.00 50.67 128 ARG A N 1
ATOM 903 C CA . ARG A 1 128 ? -7.112 33.017 19.317 1.00 50.85 128 ARG A CA 1
ATOM 904 C C . ARG A 1 128 ? -6.541 31.626 18.988 1.00 49.96 128 ARG A C 1
ATOM 905 O O . ARG A 1 128 ? -7.059 30.606 19.461 1.00 51.56 128 ARG A O 1
ATOM 913 N N . MET A 1 129 ? -5.513 31.579 18.145 1.00 48.38 129 MET A N 1
ATOM 914 C CA . MET A 1 129 ? -4.896 30.312 17.775 1.00 46.25 129 MET A CA 1
ATOM 915 C C . MET A 1 129 ? -4.015 29.843 18.933 1.00 45.99 129 MET A C 1
ATOM 916 O O . MET A 1 129 ? -3.134 30.584 19.409 1.00 46.64 129 MET A O 1
ATOM 921 N N . SER A 1 130 ? -4.287 28.637 19.424 1.00 45.08 130 SER A N 1
ATOM 922 C CA . SER A 1 130 ? -3.534 28.078 20.535 1.00 43.78 130 SER A CA 1
ATOM 923 C C . SER A 1 130 ? -2.236 27.496 20.063 1.00 42.98 130 SER A C 1
ATOM 924 O O . SER A 1 130 ? -1.383 27.149 20.865 1.00 42.56 130 SER A O 1
ATOM 927 N N . GLY A 1 131 ? -2.112 27.319 18.757 1.00 43.58 131 GLY A N 1
ATOM 928 C CA . GLY A 1 131 ? -0.905 26.731 18.216 1.00 43.66 131 GLY A CA 1
ATOM 929 C C . GLY A 1 131 ? -1.012 25.210 18.222 1.00 44.22 131 GLY A C 1
ATOM 930 O O . GLY A 1 131 ? -0.163 24.531 17.648 1.00 44.70 131 GLY A O 1
ATOM 931 N N . HIS A 1 132 ? -2.048 24.667 18.863 1.00 43.90 132 HIS A N 1
ATOM 932 C CA . HIS A 1 132 ? -2.250 23.215 18.931 1.00 43.89 132 HIS A CA 1
ATOM 933 C C . HIS A 1 132 ? -2.998 22.757 17.662 1.00 40.17 132 HIS A C 1
ATOM 934 O O . HIS A 1 132 ? -3.540 23.579 16.925 1.00 37.24 132 HIS A O 1
ATOM 941 N N . GLY A 1 133 ? -3.006 21.443 17.426 1.00 37.57 133 GLY A N 1
ATOM 942 C CA . GLY A 1 133 ? -3.700 20.870 16.284 1.00 33.81 133 GLY A CA 1
ATOM 943 C C . GLY A 1 133 ? -4.953 20.055 16.609 1.00 31.98 133 GLY A C 1
ATOM 944 O O . GLY A 1 133 ? -5.503 19.405 15.719 1.00 30.89 133 GLY A O 1
ATOM 945 N N . CYS A 1 134 ? -5.382 20.042 17.878 1.00 30.06 134 CYS A N 1
ATOM 946 C CA . CYS A 1 134 ? -6.585 19.312 18.295 1.00 29.84 134 CYS A CA 1
ATOM 947 C C . CYS A 1 134 ? -7.823 20.150 17.967 1.00 28.22 134 CYS A C 1
ATOM 948 O O . CYS A 1 134 ? -7.985 21.233 18.485 1.00 28.53 134 CYS A O 1
ATOM 951 N N . LEU A 1 135 ? -8.715 19.605 17.153 1.00 26.91 135 LEU A N 1
ATOM 952 C CA . LEU A 1 135 ? -9.902 20.319 16.707 1.00 28.36 135 LEU A CA 1
ATOM 953 C C . LEU A 1 135 ? -11.176 19.918 17.436 1.00 28.93 135 LEU A C 1
ATOM 954 O O . LEU A 1 135 ? -12.258 19.987 16.871 1.00 30.22 135 LEU A O 1
ATOM 959 N N . GLU A 1 136 ? -11.053 19.475 18.679 1.00 29.79 136 GLU A N 1
ATOM 960 C CA . GLU A 1 136 ? -12.214 19.076 19.473 1.00 31.12 136 GLU A CA 1
ATOM 961 C C . GLU A 1 136 ? -13.189 20.259 19.740 1.00 29.26 136 GLU A C 1
ATOM 962 O O . GLU A 1 136 ? -14.409 20.073 19.715 1.00 29.56 136 GLU A O 1
ATOM 968 N N . LYS A 1 137 ? -12.654 21.461 19.963 1.00 27.35 137 LYS A N 1
ATOM 969 C CA . LYS A 1 137 ? -13.459 22.670 20.154 1.00 26.86 137 LYS A CA 1
ATOM 970 C C . LYS A 1 137 ? -14.372 22.895 18.927 1.00 26.61 137 LYS A C 1
ATOM 971 O O . LYS A 1 137 ? -15.555 23.242 19.077 1.00 25.81 137 LYS A O 1
ATOM 977 N N . TRP A 1 138 ? -13.805 22.707 17.728 1.00 25.82 138 TRP A N 1
ATOM 978 C CA . TRP A 1 138 ? -14.539 22.841 16.458 1.00 25.95 138 TRP A CA 1
ATOM 979 C C . TRP A 1 138 ? -15.639 21.791 16.375 1.00 26.21 138 TRP A C 1
ATOM 980 O O . TRP A 1 138 ? -16.791 22.119 16.035 1.00 26.01 138 TRP A O 1
ATOM 991 N N . ALA A 1 139 ? -15.270 20.535 16.660 1.00 25.00 139 ALA A N 1
ATOM 992 C CA . ALA A 1 139 ? -16.188 19.404 16.656 1.00 24.23 139 ALA A CA 1
ATOM 993 C C . ALA A 1 139 ? -17.386 19.671 17.579 1.00 25.22 139 ALA A C 1
ATOM 994 O O . ALA A 1 139 ? -18.538 19.460 17.199 1.00 24.49 139 ALA A O 1
ATOM 996 N N . ARG A 1 140 ? -17.125 20.170 18.779 1.00 26.64 140 ARG A N 1
ATOM 997 C CA . ARG A 1 140 ? -18.201 20.504 19.707 1.00 28.05 140 ARG A CA 1
ATOM 998 C C . ARG A 1 140 ? -19.068 21.672 19.179 1.00 27.82 140 ARG A C 1
ATOM 999 O O . ARG A 1 140 ? -20.241 21.782 19.510 1.00 27.49 140 ARG A O 1
ATOM 1007 N N . ASP A 1 141 ? -18.508 22.486 18.293 1.00 27.66 141 ASP A N 1
ATOM 1008 C CA . ASP A 1 141 ? -19.214 23.627 17.717 1.00 26.56 141 ASP A CA 1
ATOM 1009 C C . ASP A 1 141 ? -19.993 23.260 16.462 1.00 25.37 141 ASP A C 1
ATOM 1010 O O . ASP A 1 141 ? -20.494 24.129 15.764 1.00 26.82 141 ASP A O 1
ATOM 1015 N N . GLY A 1 142 ? -20.140 21.970 16.198 1.00 23.55 142 GLY A N 1
ATOM 1016 C CA . GLY A 1 142 ? -20.883 21.561 15.027 1.00 21.74 142 GLY A CA 1
ATOM 1017 C C . GLY A 1 142 ? -20.145 21.492 13.709 1.00 19.53 142 GLY A C 1
ATOM 1018 O O . GLY A 1 142 ? -20.774 21.551 12.682 1.00 21.70 142 GLY A O 1
ATOM 1019 N N . VAL A 1 143 ? -18.827 21.482 13.730 1.00 20.34 143 VAL A N 1
ATOM 1020 C CA . VAL A 1 143 ? -18.004 21.309 12.530 1.00 21.19 143 VAL A CA 1
ATOM 1021 C C . VAL A 1 143 ? -17.707 19.763 12.474 1.00 22.33 143 VAL A C 1
ATOM 1022 O O . VAL A 1 143 ? -16.945 19.227 13.304 1.00 22.81 143 VAL A O 1
ATOM 1026 N N . LEU A 1 144 ? -18.373 19.039 11.568 1.00 21.72 144 LEU A N 1
ATOM 1027 C CA . LEU A 1 144 ? -18.191 17.597 11.459 1.00 21.98 144 LEU A CA 1
ATOM 1028 C C . LEU A 1 144 ? -16.956 17.284 10.586 1.00 22.34 144 LEU A C 1
ATOM 1029 O O . LEU A 1 144 ? -16.925 17.601 9.401 1.00 24.67 144 LEU A O 1
ATOM 1034 N N . LEU A 1 145 ? -15.920 16.736 11.211 1.00 22.15 145 LEU A N 1
ATOM 1035 C CA . LEU A 1 145 ? -14.658 16.419 10.553 1.00 22.08 145 LEU A CA 1
ATOM 1036 C C . LEU A 1 145 ? -14.694 14.933 10.245 1.00 20.89 145 LEU A C 1
ATOM 1037 O O . LEU A 1 145 ? -14.330 14.094 11.049 1.00 21.37 145 LEU A O 1
ATOM 1042 N N . LEU A 1 146 ? -15.118 14.617 9.043 1.00 21.75 146 LEU A N 1
ATOM 1043 C CA . LEU A 1 146 ? -15.285 13.239 8.648 1.00 22.65 146 LEU A CA 1
ATOM 1044 C C . LEU A 1 146 ? -14.373 12.692 7.533 1.00 23.41 146 LEU A C 1
ATOM 1045 O O . LEU A 1 146 ? -14.365 13.205 6.410 1.00 23.28 146 LEU A O 1
ATOM 1050 N N . ASN A 1 147 ? -13.638 11.626 7.855 1.00 22.27 147 ASN A N 1
ATOM 1051 C CA . A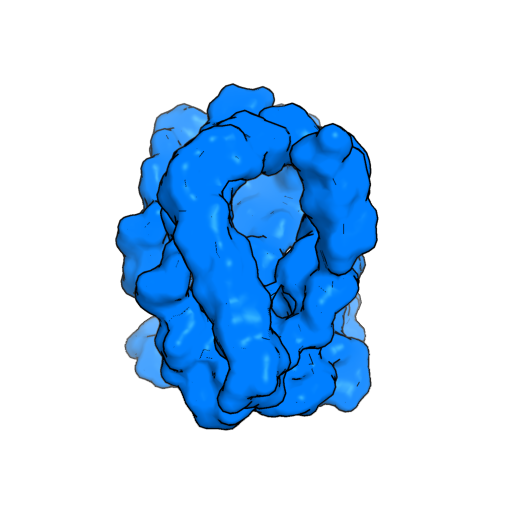SN A 1 147 ? -12.775 10.959 6.888 1.00 21.46 147 ASN A CA 1
ATOM 1052 C C . ASN A 1 147 ? -13.675 9.982 6.107 1.00 21.74 147 ASN A C 1
ATOM 1053 O O . ASN A 1 147 ? -14.626 9.425 6.658 1.00 22.06 147 ASN A O 1
ATOM 1058 N N . THR A 1 148 ? -13.396 9.772 4.829 1.00 22.67 148 THR A N 1
ATOM 1059 C CA . THR A 1 148 ? -14.148 8.775 4.073 1.00 23.29 148 THR A CA 1
ATOM 1060 C C . THR A 1 148 ? -13.666 7.332 4.440 1.00 22.28 148 THR A C 1
ATOM 1061 O O . THR A 1 148 ? -14.434 6.378 4.336 1.00 23.38 148 THR A O 1
ATOM 1065 N N . THR A 1 149 ? -12.401 7.182 4.843 1.00 21.59 149 THR A N 1
ATOM 1066 C CA . THR A 1 149 ? -11.873 5.881 5.281 1.00 20.69 149 THR A CA 1
ATOM 1067 C C . THR A 1 149 ? -11.592 6.099 6.775 1.00 18.80 149 THR A C 1
ATOM 1068 O O . THR A 1 149 ? -10.875 7.014 7.154 1.00 18.96 149 THR A O 1
ATOM 1072 N N . LEU A 1 150 ? -12.155 5.248 7.617 1.00 19.78 150 LEU A N 1
ATOM 1073 C CA . LEU A 1 150 ? -12.024 5.417 9.067 1.00 20.65 150 LEU A CA 1
ATOM 1074 C C . LEU A 1 150 ? -10.891 4.721 9.830 1.00 19.86 150 LEU A C 1
ATOM 1075 O O . LEU A 1 150 ? -10.678 5.005 11.011 1.00 20.49 150 LEU A O 1
ATOM 1080 N N . THR A 1 151 ? -10.123 3.889 9.144 1.00 19.28 151 THR A N 1
ATOM 1081 C CA . THR A 1 151 ? -9.048 3.149 9.788 1.00 19.48 151 THR A CA 1
ATOM 1082 C C . THR A 1 151 ? -7.918 3.041 8.776 1.00 18.83 151 THR A C 1
ATOM 1083 O O . THR A 1 151 ? -8.117 3.267 7.585 1.00 18.73 151 THR A O 1
ATOM 1087 N N . VAL A 1 152 ? -6.710 2.772 9.257 1.00 21.66 152 VAL A N 1
ATOM 1088 C CA . VAL A 1 152 ? -5.536 2.594 8.382 1.00 21.76 152 VAL A CA 1
ATOM 1089 C C . VAL A 1 152 ? -4.610 1.600 9.093 1.00 23.10 152 VAL A C 1
ATOM 1090 O O . VAL A 1 152 ? -4.662 1.474 10.325 1.00 23.95 152 VAL A O 1
ATOM 1094 N N . LYS A 1 153 ? -3.874 0.803 8.330 1.00 21.80 153 LYS A N 1
ATOM 1095 C CA . LYS A 1 153 ? -2.909 -0.098 8.923 1.00 22.88 153 LYS A CA 1
ATOM 1096 C C . LYS A 1 153 ? -1.708 0.792 9.258 1.00 22.55 153 LYS A C 1
ATOM 1097 O O . LYS A 1 153 ? -1.306 1.648 8.448 1.00 22.65 153 LYS A O 1
ATOM 1103 N N . ARG A 1 154 ? -1.155 0.602 10.452 1.00 23.70 154 ARG A N 1
ATOM 1104 C CA . ARG A 1 154 ? 0.022 1.350 10.918 1.00 25.81 154 ARG A CA 1
ATOM 1105 C C . ARG A 1 154 ? 1.184 1.461 9.877 1.00 24.31 154 ARG A C 1
ATOM 1106 O O . ARG A 1 154 ? 1.651 0.470 9.327 1.00 24.38 154 ARG A O 1
ATOM 1114 N N . GLY A 1 155 ? 1.586 2.685 9.567 1.00 23.70 155 GLY A N 1
ATOM 1115 C CA . GLY A 1 155 ? 2.657 2.899 8.610 1.00 25.99 155 GLY A CA 1
ATOM 1116 C C . GLY A 1 155 ? 2.307 2.873 7.125 1.00 25.88 155 GLY A C 1
ATOM 1117 O O . GLY A 1 155 ? 3.049 3.409 6.307 1.00 27.62 155 GLY A O 1
ATOM 1118 N N . ALA A 1 156 ? 1.173 2.283 6.777 1.00 26.13 156 ALA A N 1
ATOM 1119 C CA . ALA A 1 156 ? 0.749 2.193 5.391 1.00 24.04 156 ALA A CA 1
ATOM 1120 C C . ALA A 1 156 ? -0.407 3.124 5.006 1.00 22.80 156 ALA A C 1
ATOM 1121 O O . ALA A 1 156 ? -1.566 2.851 5.276 1.00 24.00 156 ALA A O 1
ATOM 1123 N N . ALA A 1 157 ? -0.105 4.213 4.332 1.00 22.93 157 ALA A N 1
ATOM 1124 C CA . ALA A 1 157 ? -1.153 5.143 3.915 1.00 22.50 157 ALA A CA 1
ATOM 1125 C C . ALA A 1 157 ? -2.078 4.527 2.864 1.00 22.29 157 ALA A C 1
ATOM 1126 O O . ALA A 1 157 ? -1.624 3.834 1.942 1.00 24.03 157 ALA A O 1
ATOM 1128 N N . ALA A 1 158 ? -3.379 4.762 3.033 1.00 22.83 158 ALA A N 1
ATOM 1129 C CA . ALA A 1 158 ? -4.408 4.278 2.114 1.00 21.37 158 ALA A CA 1
ATOM 1130 C C . ALA A 1 158 ? -4.641 2.794 2.135 1.00 21.91 158 ALA A C 1
ATOM 1131 O O . ALA A 1 158 ? -5.442 2.314 1.343 1.00 22.04 158 ALA A O 1
ATOM 1133 N N . SER A 1 159 ? -3.993 2.070 3.047 1.00 23.21 159 SER A N 1
ATOM 1134 C CA . SER A 1 159 ? -4.115 0.592 3.119 1.00 23.56 159 SER A CA 1
ATOM 1135 C C . SER A 1 159 ? -5.514 -0.001 3.387 1.00 24.49 159 SER A C 1
ATOM 1136 O O . SER A 1 159 ? -5.753 -1.166 3.071 1.00 24.46 159 SER A O 1
ATOM 1139 N N . HIS A 1 160 ? -6.427 0.780 3.971 1.00 24.08 160 HIS A N 1
ATOM 1140 C CA . HIS A 1 160 ? -7.804 0.306 4.236 1.00 25.33 160 HIS A CA 1
ATOM 1141 C C . HIS A 1 160 ? -8.869 0.955 3.304 1.00 25.04 160 HIS A C 1
ATOM 1142 O O . HIS A 1 160 ? -10.075 0.802 3.501 1.00 24.11 160 HIS A O 1
ATOM 1149 N N . SER A 1 161 ? -8.406 1.612 2.249 1.00 26.40 161 SER A N 1
ATOM 1150 C CA . SER A 1 161 ? -9.264 2.318 1.297 1.00 27.98 161 SER A CA 1
ATOM 1151 C C . SER A 1 161 ? -10.270 1.570 0.454 1.00 29.41 161 SER A C 1
ATOM 1152 O O . SER A 1 161 ? -11.177 2.178 -0.160 1.00 28.98 161 SER A O 1
ATOM 1155 N N . ARG A 1 162 ? -10.112 0.264 0.392 1.00 31.52 162 ARG A N 1
ATOM 1156 C CA . ARG A 1 162 ? -11.013 -0.526 -0.412 1.00 33.80 162 ARG A CA 1
ATOM 1157 C C . ARG A 1 162 ? -11.802 -1.524 0.420 1.00 31.97 162 ARG A C 1
ATOM 1158 O O . ARG A 1 162 ? -12.453 -2.393 -0.126 1.00 31.93 162 ARG A O 1
ATOM 1166 N N . ILE A 1 163 ? -11.791 -1.379 1.743 1.00 30.62 163 ILE A N 1
ATOM 1167 C CA . ILE A 1 163 ? -12.541 -2.319 2.563 1.00 27.81 163 ILE A CA 1
ATOM 1168 C C . ILE A 1 163 ? -14.023 -1.969 2.707 1.00 27.68 163 ILE A C 1
ATOM 1169 O O . ILE A 1 163 ? -14.829 -2.828 3.076 1.00 27.29 163 ILE A O 1
ATOM 1174 N N . GLY A 1 164 ? -14.399 -0.732 2.380 1.00 28.26 164 GLY A N 1
ATOM 1175 C CA . GLY A 1 164 ? -15.808 -0.351 2.443 1.00 27.14 164 GLY A CA 1
ATOM 1176 C C . GLY A 1 164 ? -16.284 0.805 3.307 1.00 25.04 164 GLY A C 1
ATOM 1177 O O . GLY A 1 164 ? -17.501 1.054 3.368 1.00 24.55 164 GLY A O 1
ATOM 1178 N N . TRP A 1 165 ? -15.370 1.516 3.968 1.00 23.99 165 TRP A N 1
ATOM 1179 C CA . TRP A 1 165 ? -15.764 2.645 4.825 1.00 24.32 165 TRP A CA 1
ATOM 1180 C C . TRP A 1 165 ? -16.484 3.762 4.080 1.00 24.13 165 TRP A C 1
ATOM 1181 O O . TRP A 1 165 ? -17.422 4.335 4.608 1.00 23.58 165 TRP A O 1
ATOM 1192 N N . ASP A 1 166 ? -16.031 4.081 2.871 1.00 25.58 166 ASP A N 1
ATOM 1193 C CA . ASP A 1 166 ? -16.622 5.177 2.127 1.00 26.53 166 ASP A CA 1
ATOM 1194 C C . ASP A 1 166 ? -18.076 5.006 1.746 1.00 24.95 166 ASP A C 1
ATOM 1195 O O . ASP A 1 166 ? -18.802 5.973 1.726 1.00 24.93 166 ASP A O 1
ATOM 1200 N N . ARG A 1 167 ? -18.504 3.771 1.470 1.00 24.34 167 ARG A N 1
ATOM 1201 C CA . ARG A 1 167 ? -19.910 3.484 1.121 1.00 25.52 167 ARG A CA 1
ATOM 1202 C C . ARG A 1 167 ? -20.747 3.757 2.373 1.00 24.58 167 ARG A C 1
ATOM 1203 O O . ARG A 1 167 ? -21.802 4.420 2.276 1.00 24.60 167 ARG A O 1
ATOM 1211 N N . PHE A 1 168 ? -20.283 3.255 3.523 1.00 22.44 168 PHE A N 1
ATOM 1212 C CA . PHE A 1 168 ? -20.920 3.434 4.812 1.00 23.02 168 PHE A CA 1
ATOM 1213 C C . PHE A 1 168 ? -20.984 4.914 5.242 1.00 24.88 168 PHE A C 1
ATOM 1214 O O . PHE A 1 168 ? -22.045 5.376 5.659 1.00 25.23 168 PHE A O 1
ATOM 1222 N N . VAL A 1 169 ? -19.848 5.630 5.217 1.00 24.88 169 VAL A N 1
ATOM 1223 C CA . VAL A 1 169 ? -19.759 7.079 5.557 1.00 25.21 169 VAL A CA 1
ATOM 1224 C C . VAL A 1 169 ? -20.627 7.941 4.610 1.00 25.79 169 VAL A C 1
ATOM 1225 O O . VAL A 1 169 ? -21.329 8.871 5.036 1.00 25.58 169 VAL A O 1
ATOM 1229 N N . GLY A 1 170 ? -20.523 7.658 3.322 1.00 25.15 170 GLY A N 1
ATOM 1230 C CA . GLY A 1 170 ? -21.318 8.357 2.337 1.00 26.15 170 GLY A CA 1
ATOM 1231 C C . GLY A 1 170 ? -22.788 8.156 2.672 1.00 26.38 170 GLY A C 1
ATOM 1232 O O . GLY A 1 170 ? -23.566 9.090 2.549 1.00 27.33 170 GLY A O 1
ATOM 1233 N N . GLY A 1 171 ? -23.165 6.959 3.119 1.00 26.98 171 GLY A N 1
ATOM 1234 C CA . GLY A 1 171 ? -24.554 6.686 3.476 1.00 26.33 171 GLY A CA 1
ATOM 1235 C C . GLY A 1 171 ? -25.050 7.558 4.619 1.00 26.10 171 GLY A C 1
ATOM 1236 O O . GLY A 1 171 ? -26.190 8.058 4.590 1.00 26.23 171 GLY A O 1
ATOM 1237 N N . VAL A 1 172 ? -24.187 7.762 5.606 1.00 24.38 172 VAL A N 1
ATOM 1238 C CA . VAL A 1 172 ? -24.500 8.581 6.761 1.00 25.10 172 VAL A CA 1
ATOM 1239 C C . VAL A 1 172 ? -24.564 10.088 6.401 1.00 25.09 172 VAL A C 1
ATOM 1240 O O . VAL A 1 172 ? -25.468 10.803 6.862 1.00 22.71 172 VAL A O 1
ATOM 1244 N N . ILE A 1 173 ? -23.670 10.539 5.527 1.00 23.63 173 ILE A N 1
ATOM 1245 C CA . ILE A 1 173 ? -23.674 11.927 5.087 1.00 26.05 173 ILE A CA 1
ATOM 1246 C C . ILE A 1 173 ? -24.907 12.247 4.220 1.00 24.88 173 ILE A C 1
ATOM 1247 O O . ILE A 1 173 ? -25.482 13.329 4.343 1.00 24.84 173 ILE A O 1
ATOM 1252 N N . ARG A 1 174 ? -25.328 11.303 3.382 1.00 24.99 174 ARG A N 1
ATOM 1253 C CA . ARG A 1 174 ? -26.512 11.470 2.538 1.00 27.94 174 ARG A CA 1
ATOM 1254 C C . ARG A 1 174 ? -27.769 11.689 3.408 1.00 28.57 174 ARG A C 1
ATOM 1255 O O . ARG A 1 174 ? -28.594 12.532 3.092 1.00 28.83 174 ARG A O 1
ATOM 1263 N N . ARG A 1 175 ? -27.927 10.892 4.470 1.00 28.19 175 ARG A N 1
ATOM 1264 C CA . ARG A 1 175 ? -29.036 10.991 5.424 1.00 29.86 175 ARG A CA 1
ATOM 1265 C C . ARG A 1 175 ? -28.960 12.257 6.308 1.00 30.78 175 ARG A C 1
ATOM 1266 O O . ARG A 1 175 ? -29.992 12.774 6.783 1.00 33.01 175 ARG A O 1
ATOM 1274 N N . LEU A 1 176 ? -27.754 12.716 6.601 1.00 29.75 176 LEU A N 1
ATOM 1275 C CA . LEU A 1 176 ? -27.598 13.930 7.384 1.00 28.90 176 LEU A CA 1
ATOM 1276 C C . LEU A 1 176 ? -27.997 15.118 6.510 1.00 27.96 176 LEU A C 1
ATOM 1277 O O . LEU A 1 176 ? -28.816 15.923 6.906 1.00 28.09 176 LEU A O 1
ATOM 1282 N N . ALA A 1 177 ? -27.456 15.189 5.300 1.00 28.04 177 ALA A N 1
ATOM 1283 C CA . ALA A 1 177 ? -27.765 16.294 4.394 1.00 30.26 177 ALA A CA 1
ATOM 1284 C C . ALA A 1 177 ? -29.263 16.426 4.060 1.00 32.35 177 ALA A C 1
ATOM 1285 O O . ALA A 1 177 ? -29.758 17.531 3.923 1.00 32.24 177 ALA A O 1
ATOM 1287 N N . ALA A 1 178 ? -29.978 15.304 3.956 1.00 35.22 178 ALA A N 1
ATOM 1288 C CA . ALA A 1 178 ? -31.408 15.280 3.652 1.00 37.31 178 ALA A CA 1
ATOM 1289 C C . ALA A 1 178 ? -32.228 15.767 4.846 1.00 39.14 178 ALA A C 1
ATOM 1290 O O . ALA A 1 178 ? -33.273 16.400 4.693 1.00 40.50 178 ALA A O 1
ATOM 1292 N N . ARG A 1 179 ? -31.736 15.447 6.032 1.00 41.32 179 ARG A N 1
ATOM 1293 C CA . ARG A 1 179 ? -32.353 15.815 7.290 1.00 43.22 179 ARG A CA 1
ATOM 1294 C C . ARG A 1 179 ? -32.296 17.343 7.502 1.00 43.94 179 ARG A C 1
ATOM 1295 O O . ARG A 1 179 ? -33.181 17.943 8.136 1.00 46.03 179 ARG A O 1
ATOM 1303 N N . ARG A 1 180 ? -31.255 17.982 6.980 1.00 41.35 180 ARG A N 1
ATOM 1304 C CA . ARG A 1 180 ? -31.104 19.416 7.172 1.00 38.70 180 ARG A CA 1
ATOM 1305 C C . ARG A 1 180 ? -30.417 20.166 6.067 1.00 35.27 180 ARG A C 1
ATOM 1306 O O . ARG A 1 180 ? -29.199 20.108 5.926 1.00 35.24 180 ARG A O 1
ATOM 1314 N N . PRO A 1 181 ? -31.185 20.950 5.307 1.00 33.38 181 PRO A N 1
ATOM 1315 C CA . PRO A 1 181 ? -30.719 21.753 4.190 1.00 31.19 181 PRO A CA 1
ATOM 1316 C C . PRO A 1 181 ? -29.973 22.911 4.759 1.00 27.81 181 PRO A C 1
ATOM 1317 O O . PRO A 1 181 ? -30.107 23.203 5.944 1.00 26.41 181 PRO A O 1
ATOM 1321 N N . GLY A 1 182 ? -29.179 23.553 3.914 1.00 26.72 182 GLY A N 1
ATOM 1322 C CA . GLY A 1 182 ? -28.404 24.688 4.344 1.00 24.77 182 GLY A CA 1
ATOM 1323 C C . GLY A 1 182 ? -27.108 24.368 5.046 1.00 24.67 182 GLY A C 1
ATOM 1324 O O . GLY A 1 182 ? -26.639 25.188 5.831 1.00 25.75 182 GLY A O 1
ATOM 1325 N N . LEU A 1 183 ? -26.564 23.164 4.833 1.00 25.23 183 LEU A N 1
ATOM 1326 C CA . LEU A 1 183 ? -25.275 22.785 5.422 1.00 24.34 183 LEU A CA 1
ATOM 1327 C C . LEU A 1 183 ? -24.178 23.388 4.575 1.00 23.17 183 LEU A C 1
ATOM 1328 O O . LEU A 1 183 ? -24.420 23.721 3.432 1.00 24.97 183 LEU A O 1
ATOM 1333 N N . VAL A 1 184 ? -22.994 23.604 5.129 1.00 23.39 184 VAL A N 1
ATOM 1334 C CA . VAL A 1 184 ? -21.881 24.102 4.338 1.00 22.94 184 VAL A CA 1
ATOM 1335 C C . VAL A 1 184 ? -20.967 22.904 4.180 1.00 23.20 184 VAL A C 1
ATOM 1336 O O . VAL A 1 184 ? -20.746 22.173 5.137 1.00 23.35 184 VAL A O 1
ATOM 1340 N N . PHE A 1 185 ? -20.512 22.654 2.959 1.00 24.15 185 PHE A N 1
ATOM 1341 C CA . PHE A 1 185 ? -19.584 21.562 2.686 1.00 24.30 185 PHE A CA 1
ATOM 1342 C C . PHE A 1 185 ? -18.306 22.203 2.216 1.00 22.02 185 PHE A C 1
ATOM 1343 O O . PHE A 1 185 ? -18.338 23.120 1.418 1.00 22.55 185 PHE A O 1
ATOM 1351 N N . MET A 1 186 ? -17.191 21.717 2.741 1.00 23.36 186 MET A N 1
ATOM 1352 C CA . MET A 1 186 ? -15.854 22.192 2.395 1.00 22.64 186 MET A CA 1
ATOM 1353 C C . MET A 1 186 ? -15.105 20.974 1.850 1.00 21.66 186 MET A C 1
ATOM 1354 O O . MET A 1 186 ? -14.673 20.100 2.615 1.00 23.08 186 MET A O 1
ATOM 1359 N N . LEU A 1 187 ? -15.070 20.897 0.512 1.00 21.76 187 LEU A N 1
ATOM 1360 C CA . LEU A 1 187 ? -14.438 19.826 -0.260 1.00 19.60 187 LEU A CA 1
ATOM 1361 C C . LEU A 1 187 ? -13.066 20.297 -0.815 1.00 19.01 187 LEU A C 1
ATOM 1362 O O . LEU A 1 187 ? -12.984 21.076 -1.762 1.00 20.44 187 LEU A O 1
ATOM 1367 N N . TRP A 1 188 ? -12.003 19.838 -0.157 1.00 20.17 188 TRP A N 1
ATOM 1368 C CA . TRP A 1 188 ? -10.608 20.203 -0.444 1.00 20.03 188 TRP A CA 1
ATOM 1369 C C . TRP A 1 188 ? -9.868 19.112 -1.146 1.00 19.50 188 TRP A C 1
ATOM 1370 O O . TRP A 1 188 ? -9.565 18.096 -0.567 1.00 21.18 188 TRP A O 1
ATOM 1381 N N . GLY A 1 189 ? -9.569 19.330 -2.407 1.00 20.37 189 GLY A N 1
ATOM 1382 C CA . GLY A 1 189 ? -8.853 18.337 -3.158 1.00 21.67 189 GLY A CA 1
ATOM 1383 C C . GLY A 1 189 ? -9.745 17.451 -3.984 1.00 21.69 189 GLY A C 1
ATOM 1384 O O . GLY A 1 189 ? -10.951 17.328 -3.744 1.00 21.41 189 GLY A O 1
ATOM 1385 N N . THR A 1 190 ? -9.116 16.814 -4.959 1.00 23.93 190 THR A N 1
ATOM 1386 C CA . THR A 1 190 ? -9.749 15.908 -5.891 1.00 26.22 190 THR A CA 1
ATOM 1387 C C . THR A 1 190 ? -10.547 14.743 -5.278 1.00 24.24 190 THR A C 1
ATOM 1388 O O . THR A 1 190 ? -11.683 14.487 -5.652 1.00 24.39 190 THR A O 1
ATOM 1392 N N . HIS A 1 191 ? -9.969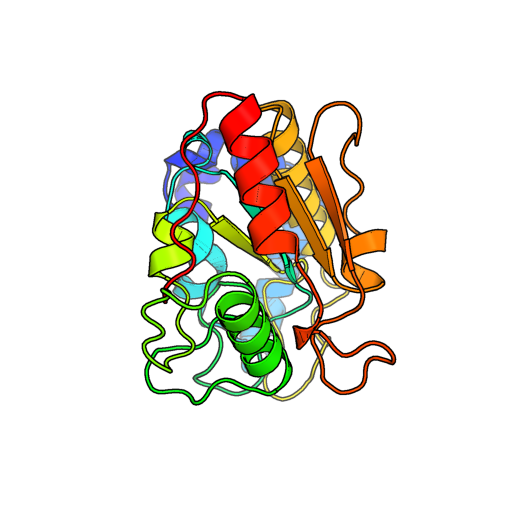 14.035 -4.331 1.00 23.27 191 HIS A N 1
ATOM 1393 C CA . HIS A 1 191 ? -10.691 12.923 -3.714 1.00 25.35 191 HIS A CA 1
ATOM 1394 C C . HIS A 1 191 ? -12.015 13.337 -2.989 1.00 23.92 191 HIS A C 1
ATOM 1395 O O . HIS A 1 191 ? -13.068 12.748 -3.224 1.00 24.11 191 HIS A O 1
ATOM 1402 N N . ALA A 1 192 ? -11.950 14.335 -2.109 1.00 23.68 192 ALA A N 1
ATOM 1403 C CA . ALA A 1 192 ? -13.109 14.825 -1.389 1.00 23.80 192 ALA A CA 1
ATOM 1404 C C . ALA A 1 192 ? -14.193 15.274 -2.375 1.00 24.93 192 ALA A C 1
ATOM 1405 O O . ALA A 1 192 ? -15.387 14.997 -2.177 1.00 24.87 192 ALA A O 1
ATOM 1407 N N . GLN A 1 193 ? -13.773 15.970 -3.426 1.00 24.50 193 GLN A N 1
ATOM 1408 C CA . GLN A 1 193 ? -14.680 16.464 -4.450 1.00 25.46 193 GLN A CA 1
ATOM 1409 C C . GLN A 1 193 ? -15.283 15.350 -5.296 1.00 26.86 193 GLN A C 1
ATOM 1410 O O . GLN A 1 193 ? -16.376 15.490 -5.833 1.00 28.14 193 GLN A O 1
ATOM 1416 N N . ASN A 1 194 ? -14.598 14.232 -5.436 1.00 28.47 194 ASN A N 1
ATOM 1417 C CA . ASN A 1 194 ? -15.210 13.179 -6.213 1.00 30.14 194 ASN A CA 1
ATOM 1418 C C . ASN A 1 194 ? -16.030 12.263 -5.347 1.00 29.85 194 ASN A C 1
ATOM 1419 O O . ASN A 1 194 ? -16.927 11.593 -5.829 1.00 31.45 194 ASN A O 1
ATOM 1424 N N . ALA A 1 195 ? -15.772 12.257 -4.052 1.00 28.55 195 ALA A N 1
ATOM 1425 C CA . ALA A 1 195 ? -16.513 11.370 -3.153 1.00 28.79 195 ALA A CA 1
ATOM 1426 C C . ALA A 1 195 ? -17.896 11.843 -2.691 1.00 28.15 195 ALA A C 1
ATOM 1427 O O . ALA A 1 195 ? -18.811 11.043 -2.542 1.00 27.56 195 ALA A O 1
ATOM 1429 N N . ILE A 1 196 ? -18.038 13.136 -2.433 1.00 28.51 196 ILE A N 1
ATOM 1430 C CA . ILE A 1 196 ? -19.290 13.675 -1.926 1.00 29.96 196 ILE A CA 1
ATOM 1431 C C . ILE A 1 196 ? -19.726 14.798 -2.848 1.00 29.89 196 ILE A C 1
ATOM 1432 O O . ILE A 1 196 ? -18.967 15.744 -3.108 1.00 28.83 196 ILE A O 1
ATOM 1437 N N . ARG A 1 197 ? -20.930 14.655 -3.387 1.00 29.26 197 ARG A N 1
ATOM 1438 C CA . ARG A 1 197 ? -21.488 15.636 -4.304 1.00 28.91 197 ARG A CA 1
ATOM 1439 C C . ARG A 1 197 ? -22.875 16.071 -3.842 1.00 27.54 197 ARG A C 1
ATOM 1440 O O . ARG A 1 197 ? -23.877 15.538 -4.303 1.00 26.67 197 ARG A O 1
ATOM 1448 N N . PRO A 1 198 ? -22.941 17.022 -2.882 1.00 27.83 198 PRO A N 1
ATOM 1449 C CA . PRO A 1 198 ? -24.186 17.581 -2.302 1.00 28.38 198 PRO A CA 1
ATOM 1450 C C . PRO A 1 198 ? -24.885 18.540 -3.286 1.00 27.77 198 PRO A C 1
ATOM 1451 O O . PRO A 1 198 ? -24.206 19.141 -4.124 1.00 29.48 198 PRO A O 1
ATOM 1455 N N . ASP A 1 199 ? -26.209 18.705 -3.154 1.00 27.58 199 ASP A N 1
ATOM 1456 C CA . ASP A 1 199 ? -27.023 19.590 -4.017 1.00 27.35 199 ASP A CA 1
ATOM 1457 C C . ASP A 1 199 ? -26.537 21.012 -3.722 1.00 26.50 199 ASP A C 1
ATOM 1458 O O . ASP A 1 199 ? -26.657 21.464 -2.585 1.00 26.27 199 ASP A O 1
ATOM 1463 N N . PRO A 1 200 ? -25.914 21.695 -4.712 1.00 25.50 200 PRO A N 1
ATOM 1464 C CA . PRO A 1 200 ? -25.417 23.054 -4.509 1.00 26.75 200 PRO A CA 1
ATOM 1465 C C . PRO A 1 200 ? -26.513 24.089 -4.424 1.00 28.56 200 PRO A C 1
ATOM 1466 O O . PRO A 1 200 ? -26.252 25.219 -4.034 1.00 28.75 200 PRO A O 1
ATOM 1470 N N . ARG A 1 201 ? -27.739 23.700 -4.786 1.00 30.84 201 ARG A N 1
ATOM 1471 C CA . ARG A 1 201 ? -28.912 24.583 -4.699 1.00 33.14 201 ARG A CA 1
ATOM 1472 C C . ARG A 1 201 ? -29.558 24.502 -3.311 1.00 32.56 201 ARG A C 1
ATOM 1473 O O . ARG A 1 201 ? -30.292 25.389 -2.901 1.00 33.32 201 ARG A O 1
ATOM 1481 N N . VAL A 1 202 ? -29.282 23.421 -2.597 1.00 30.22 202 VAL A N 1
ATOM 1482 C CA . VAL A 1 202 ? -29.837 23.231 -1.275 1.00 28.14 202 VAL A CA 1
ATOM 1483 C C . VAL A 1 202 ? -28.806 23.444 -0.163 1.00 26.78 202 VAL A C 1
ATOM 1484 O O . VAL A 1 202 ? -29.155 23.800 0.953 1.00 27.29 202 VAL A O 1
ATOM 1488 N N . HIS A 1 203 ? -27.535 23.205 -0.452 1.00 26.00 203 HIS A N 1
ATOM 1489 C CA . HIS A 1 203 ? -26.472 23.390 0.546 1.00 24.67 203 HIS A CA 1
ATOM 1490 C C . HIS A 1 203 ? -25.418 24.308 -0.019 1.00 24.15 203 HIS A C 1
ATOM 1491 O O . HIS A 1 203 ? -25.401 24.506 -1.224 1.00 25.45 203 HIS A O 1
ATOM 1498 N N . CYS A 1 204 ? -24.535 24.834 0.832 1.00 23.96 204 CYS A N 1
ATOM 1499 C CA . CYS A 1 204 ? -23.430 25.696 0.394 1.00 24.86 204 CYS A CA 1
ATOM 1500 C C . CYS A 1 204 ? -22.197 24.801 0.126 1.00 25.31 204 CYS A C 1
ATOM 1501 O O . CYS A 1 204 ? -21.560 24.331 1.063 1.00 25.52 204 CYS A O 1
ATOM 1504 N N . VAL A 1 205 ? -21.856 24.594 -1.139 1.00 24.44 205 VAL A N 1
ATOM 1505 C CA . VAL A 1 205 ? -20.726 23.755 -1.485 1.00 24.68 205 VAL A CA 1
ATOM 1506 C C . VAL A 1 205 ? -19.484 24.597 -1.894 1.00 25.18 205 VAL A C 1
ATOM 1507 O O . VAL A 1 205 ? -19.480 25.319 -2.916 1.00 26.85 205 VAL A O 1
ATOM 1511 N N . LEU A 1 206 ? -18.451 24.503 -1.051 1.00 24.04 206 LEU A N 1
ATOM 1512 C CA . LEU A 1 206 ? -17.182 25.198 -1.191 1.00 21.85 206 LEU A CA 1
ATOM 1513 C C . LEU A 1 206 ? -16.085 24.195 -1.577 1.00 20.57 206 LEU A C 1
ATOM 1514 O O . LEU A 1 206 ? -15.852 23.220 -0.908 1.00 20.61 206 LEU A O 1
ATOM 1519 N N . LYS A 1 207 ? -15.456 24.435 -2.708 1.00 22.31 207 LYS A N 1
ATOM 1520 C CA . LYS A 1 207 ? -14.385 23.589 -3.254 1.00 23.40 207 LYS A CA 1
ATOM 1521 C C . LYS A 1 207 ? -13.040 24.320 -3.281 1.00 24.12 207 LYS A C 1
ATOM 1522 O O . LYS A 1 207 ? -12.974 25.533 -3.536 1.00 23.89 207 LYS A O 1
ATOM 1528 N N . PHE A 1 208 ? -11.983 23.602 -2.952 1.00 22.72 208 PHE A N 1
ATOM 1529 C CA . PHE A 1 208 ? -10.666 24.181 -3.011 1.00 24.11 208 PHE A CA 1
ATOM 1530 C C . PHE A 1 208 ? -9.693 23.050 -3.234 1.00 24.67 208 PHE A C 1
ATOM 1531 O O . PHE A 1 208 ? -10.089 21.897 -3.231 1.00 26.14 208 PHE A O 1
ATOM 1539 N N . SER A 1 209 ? -8.447 23.378 -3.556 1.00 25.24 209 SER A N 1
ATOM 1540 C CA . SER A 1 209 ? -7.420 22.378 -3.756 1.00 23.65 209 SER A CA 1
ATOM 1541 C C . SER A 1 209 ? -7.028 21.824 -2.383 1.00 22.83 209 SER A C 1
ATOM 1542 O O . SER A 1 209 ? -7.412 22.381 -1.350 1.00 20.96 209 SER A O 1
ATOM 1545 N N . HIS A 1 210 ? -6.380 20.652 -2.394 1.00 23.34 210 HIS A N 1
ATOM 1546 C CA . HIS A 1 210 ? -5.921 19.957 -1.179 1.00 23.11 210 HIS A CA 1
ATOM 1547 C C . HIS A 1 210 ? -5.032 20.863 -0.284 1.00 23.94 210 HIS A C 1
ATOM 1548 O O . HIS A 1 210 ? -4.189 21.614 -0.809 1.00 24.69 210 HIS A O 1
ATOM 1555 N N . PRO A 1 211 ? -5.206 20.812 1.068 1.00 24.08 211 PRO A N 1
ATOM 1556 C CA . PRO A 1 211 ? -4.408 21.635 1.999 1.00 25.05 211 PRO A CA 1
ATOM 1557 C C . PRO A 1 211 ? -2.865 21.401 2.091 1.00 24.47 211 PRO A C 1
ATOM 1558 O O . PRO A 1 211 ? -2.128 22.262 2.597 1.00 24.52 211 PRO A O 1
ATOM 1562 N N . SER A 1 212 ? -2.393 20.245 1.616 1.00 24.49 212 SER A N 1
ATOM 1563 C CA . SER A 1 212 ? -0.971 19.896 1.632 1.00 23.17 212 SER A CA 1
ATOM 1564 C C . SER A 1 212 ? -0.159 20.959 0.895 1.00 23.80 212 SER A C 1
ATOM 1565 O O . SER A 1 212 ? -0.625 21.545 -0.063 1.00 23.51 212 SER A O 1
ATOM 1568 N N . PRO A 1 213 ? 1.066 21.235 1.354 1.00 24.55 213 PRO A N 1
ATOM 1569 C CA . PRO A 1 213 ? 1.932 22.226 0.708 1.00 25.44 213 PRO A CA 1
ATOM 1570 C C . PRO A 1 213 ? 2.354 21.789 -0.731 1.00 26.21 213 PRO A C 1
ATOM 1571 O O . PRO A 1 213 ? 2.914 22.587 -1.509 1.00 26.28 213 PRO A O 1
ATOM 1575 N N . LEU A 1 214 ? 2.082 20.527 -1.086 1.00 26.31 214 LEU A N 1
ATOM 1576 C CA . LEU A 1 214 ? 2.434 19.980 -2.401 1.00 26.25 214 LEU A CA 1
ATOM 1577 C C . LEU A 1 214 ? 1.451 20.384 -3.493 1.00 26.39 214 LEU A C 1
ATOM 1578 O O . LEU A 1 214 ? 1.711 20.147 -4.663 1.00 24.54 214 LEU A O 1
ATOM 1583 N N . SER A 1 215 ? 0.337 21.015 -3.104 1.00 27.19 215 SER A N 1
ATOM 1584 C CA . SER A 1 215 ? -0.664 21.502 -4.057 1.00 28.32 215 SER A CA 1
ATOM 1585 C C . SER A 1 215 ? -0.089 22.708 -4.781 1.00 30.08 215 SER A C 1
ATOM 1586 O O . SER A 1 215 ? 0.794 23.384 -4.236 1.00 30.08 215 SER A O 1
ATOM 1589 N N . LYS A 1 216 ? -0.590 22.968 -5.995 1.00 32.90 216 LYS A N 1
ATOM 1590 C CA . LYS A 1 216 ? -0.140 24.106 -6.811 1.00 36.32 216 LYS A CA 1
ATOM 1591 C C . LYS A 1 216 ? -0.542 25.426 -6.164 1.00 35.95 216 LYS A C 1
ATOM 1592 O O . LYS A 1 216 ? 0.257 26.362 -6.101 1.00 38.41 216 LYS A O 1
ATOM 1598 N N . VAL A 1 217 ? -1.775 25.517 -5.690 1.00 33.76 217 VAL A N 1
ATOM 1599 C CA . VAL A 1 217 ? -2.217 26.736 -5.037 1.00 31.63 217 VAL A CA 1
ATOM 1600 C C . VAL A 1 217 ? -1.939 26.581 -3.553 1.00 31.46 217 VAL A C 1
ATOM 1601 O O . VAL A 1 217 ? -2.152 25.508 -2.984 1.00 31.84 217 VAL A O 1
ATOM 1605 N N . PRO A 1 218 ? -1.377 27.619 -2.914 1.00 31.74 218 PRO A N 1
ATOM 1606 C CA . PRO A 1 218 ? -1.078 27.575 -1.472 1.00 30.58 218 PRO A CA 1
ATOM 1607 C C . PRO A 1 218 ? -2.404 27.654 -0.714 1.00 29.30 218 PRO A C 1
ATOM 1608 O O . PRO A 1 218 ? -3.191 28.588 -0.930 1.00 28.18 218 PRO A O 1
ATOM 1612 N N . PHE A 1 219 ? -2.636 26.704 0.186 1.00 26.94 219 PHE A N 1
ATOM 1613 C CA . PHE A 1 219 ? -3.865 26.679 0.920 1.00 26.00 219 PHE A CA 1
ATOM 1614 C C . PHE A 1 219 ? -4.108 27.880 1.811 1.00 27.40 219 PHE A C 1
ATOM 1615 O O . PHE A 1 219 ? -5.244 28.221 2.090 1.00 28.26 219 PHE A O 1
ATOM 1623 N N . GLY A 1 220 ? -3.051 28.505 2.301 1.00 29.39 220 GLY A N 1
ATOM 1624 C CA . GLY A 1 220 ? -3.225 29.691 3.128 1.00 29.57 220 GLY A CA 1
ATOM 1625 C C . GLY A 1 220 ? -4.059 30.773 2.429 1.00 30.28 220 GLY A C 1
ATOM 1626 O O . GLY A 1 220 ? -4.539 31.692 3.102 1.00 32.39 220 GLY A O 1
ATOM 1627 N N . THR A 1 221 ? -4.227 30.693 1.104 1.00 29.70 221 THR A N 1
ATOM 1628 C CA . THR A 1 221 ? -5.041 31.669 0.383 1.00 31.03 221 THR A CA 1
ATOM 1629 C C . THR A 1 221 ? -6.535 31.359 0.479 1.00 30.90 221 THR A C 1
ATOM 1630 O O . THR A 1 221 ? -7.366 32.241 0.201 1.00 31.62 221 THR A O 1
ATOM 1634 N N . CYS A 1 222 ? -6.871 30.112 0.827 1.00 28.74 222 CYS A N 1
ATOM 1635 C CA . CYS A 1 222 ? -8.272 29.686 0.968 1.00 27.96 222 CYS A CA 1
ATOM 1636 C C . CYS A 1 222 ? -9.088 30.580 1.909 1.00 28.48 222 CYS A C 1
ATOM 1637 O O . CYS A 1 222 ? -8.712 30.793 3.054 1.00 28.51 222 CYS A O 1
ATOM 1640 N N . GLN A 1 223 ? -10.261 31.019 1.460 1.00 29.66 223 GLN A N 1
ATOM 1641 C CA . GLN A 1 223 ? -11.112 31.884 2.288 1.00 30.69 223 GLN A CA 1
ATOM 1642 C C . GLN A 1 223 ? -12.466 31.284 2.606 1.00 28.10 223 GLN A C 1
ATOM 1643 O O . GLN A 1 223 ? -13.437 32.000 2.842 1.00 26.15 223 GLN A O 1
ATOM 1649 N N . HIS A 1 224 ? -12.496 29.963 2.666 1.00 26.64 224 HIS A N 1
ATOM 1650 C CA . HIS A 1 224 ? -13.710 29.213 2.931 1.00 24.38 224 HIS A CA 1
ATOM 1651 C C . HIS A 1 224 ? -14.323 29.517 4.266 1.00 23.30 224 HIS A C 1
ATOM 1652 O O . HIS A 1 224 ? -15.532 29.480 4.388 1.00 22.80 224 HIS A O 1
ATOM 1659 N N . PHE A 1 225 ? -13.471 29.815 5.253 1.00 23.53 225 PHE A N 1
ATOM 1660 C CA . PHE A 1 225 ? -13.884 30.102 6.624 1.00 24.42 225 PHE A CA 1
ATOM 1661 C C . PHE A 1 225 ? -14.717 31.382 6.709 1.00 25.48 225 PHE A C 1
ATOM 1662 O O . PHE A 1 225 ? -15.674 31.431 7.454 1.00 25.46 225 PHE A O 1
ATOM 1670 N N . LEU A 1 226 ? -14.355 32.379 5.896 1.00 27.48 226 LEU A N 1
ATOM 1671 C CA . LEU A 1 226 ? -15.048 33.662 5.757 1.00 27.97 226 LEU A CA 1
ATOM 1672 C C . LEU A 1 226 ? -16.387 33.503 5.037 1.00 28.70 226 LEU A C 1
ATOM 1673 O O . LEU A 1 226 ? -17.421 34.025 5.467 1.00 28.98 226 LEU A O 1
ATOM 1678 N N . VAL A 1 227 ? -16.337 32.825 3.892 1.00 29.08 227 VAL A N 1
ATOM 1679 C CA . VAL A 1 227 ? -17.496 32.597 3.044 1.00 27.90 227 VAL A CA 1
ATOM 1680 C C . VAL A 1 227 ? -18.556 31.745 3.724 1.00 28.45 227 VAL A C 1
ATOM 1681 O O . VAL A 1 227 ? -19.758 31.961 3.535 1.00 27.98 227 VAL A O 1
ATOM 1685 N N . ALA A 1 228 ? -18.099 30.797 4.537 1.00 28.81 228 ALA A N 1
ATOM 1686 C CA . ALA A 1 228 ? -18.979 29.920 5.303 1.00 28.07 228 ALA A CA 1
ATOM 1687 C C . ALA A 1 228 ? -19.803 30.752 6.269 1.00 26.71 228 ALA A C 1
ATOM 1688 O O . ALA A 1 228 ? -21.014 30.643 6.302 1.00 26.92 228 ALA A O 1
ATOM 1690 N N . ASN A 1 229 ? -19.132 31.602 7.035 1.00 27.49 229 ASN A N 1
ATOM 1691 C CA . ASN A 1 229 ? -19.787 32.466 8.006 1.00 27.64 229 ASN A CA 1
ATOM 1692 C C . ASN A 1 229 ? -20.734 33.468 7.342 1.00 28.25 229 ASN A C 1
ATOM 1693 O O . ASN A 1 229 ? -21.774 33.817 7.912 1.00 28.59 229 ASN A O 1
ATOM 1698 N N . ARG A 1 230 ? -20.431 33.842 6.105 1.00 29.78 230 ARG A N 1
ATOM 1699 C CA . ARG A 1 230 ? -21.297 34.742 5.357 1.00 32.4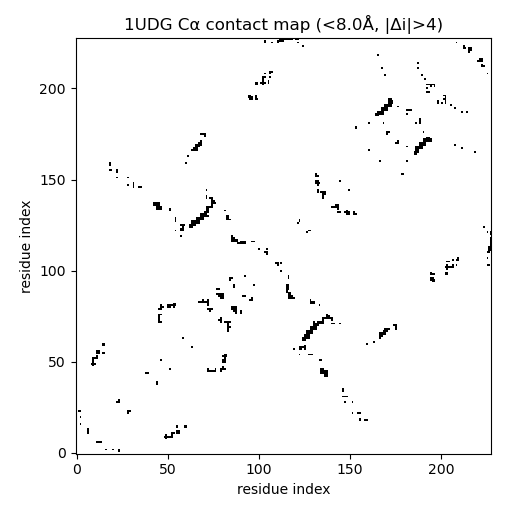5 230 ARG A CA 1
ATOM 1700 C C . ARG A 1 230 ? -22.581 34.027 4.920 1.00 31.07 230 ARG A C 1
ATOM 1701 O O . ARG A 1 230 ? -23.657 34.614 4.940 1.00 31.25 230 ARG A O 1
ATOM 1709 N N . TYR A 1 231 ? -22.466 32.741 4.595 1.00 30.24 231 TYR A N 1
ATOM 1710 C CA . TYR A 1 231 ? -23.624 31.924 4.229 1.00 29.52 231 TYR A CA 1
ATOM 1711 C C . TYR A 1 231 ? -24.528 31.661 5.468 1.00 28.54 231 TYR A C 1
ATOM 1712 O O . TYR A 1 231 ? -25.735 31.850 5.396 1.00 27.27 231 TYR A O 1
ATOM 1721 N N . LEU A 1 232 ? -23.938 31.206 6.571 1.00 28.92 232 LEU A N 1
ATOM 1722 C CA . LEU A 1 232 ? -24.666 30.933 7.805 1.00 31.14 232 LEU A CA 1
ATOM 1723 C C . LEU A 1 232 ? -25.482 32.135 8.220 1.00 34.00 232 LEU A C 1
ATOM 1724 O O . LEU A 1 232 ? -26.678 31.994 8.515 1.00 35.56 232 LEU A O 1
ATOM 1729 N N . GLU A 1 233 ? -24.848 33.308 8.252 1.00 34.89 233 GLU A N 1
ATOM 1730 C CA . GLU A 1 233 ? -25.538 34.540 8.632 1.00 37.47 233 GLU A CA 1
ATOM 1731 C C . GLU A 1 233 ? -26.781 34.866 7.801 1.00 36.78 233 GLU A C 1
ATOM 1732 O O . GLU A 1 233 ? -27.778 35.317 8.336 1.00 36.95 233 GLU A O 1
ATOM 1738 N N . THR A 1 234 ? -26.732 34.602 6.505 1.00 36.61 234 THR A N 1
ATOM 1739 C CA . THR A 1 234 ? -27.865 34.858 5.633 1.00 38.57 234 THR A CA 1
ATOM 1740 C C . THR A 1 234 ? -28.954 33.821 5.840 1.00 38.15 234 THR A C 1
ATOM 1741 O O . THR A 1 234 ? -29.978 33.831 5.180 1.00 38.71 234 THR A O 1
ATOM 1745 N N . ARG A 1 235 ? -28.731 32.901 6.752 1.00 39.12 235 ARG A N 1
ATOM 1746 C CA . ARG A 1 235 ? -29.721 31.869 6.998 1.00 40.45 235 ARG A CA 1
ATOM 1747 C C . ARG A 1 235 ? -30.215 31.997 8.421 1.00 39.27 235 ARG A C 1
ATOM 1748 O O . ARG A 1 235 ? -31.014 31.175 8.881 1.00 39.93 235 ARG A O 1
ATOM 1756 N N . SER A 1 236 ? -29.740 33.041 9.099 1.00 39.07 236 SER A N 1
ATOM 1757 C CA . SER A 1 236 ? -30.058 33.312 10.496 1.00 39.67 236 SER A CA 1
ATOM 1758 C C . SER A 1 236 ? -29.426 32.271 11.428 1.00 38.95 236 SER A C 1
ATOM 1759 O O . SER A 1 236 ? -29.936 32.029 12.536 1.00 38.48 236 SER A O 1
ATOM 1762 N N . ILE A 1 237 ? -28.353 31.628 10.956 1.00 37.31 237 ILE A N 1
ATOM 1763 C CA . ILE A 1 237 ? -27.644 30.626 11.738 1.00 35.68 237 ILE A CA 1
ATOM 1764 C C . ILE A 1 237 ? -26.443 31.356 12.270 1.00 34.49 237 ILE A C 1
ATOM 1765 O O . ILE A 1 237 ? -25.830 32.128 11.543 1.00 35.10 237 ILE A O 1
ATOM 1770 N N . SER A 1 238 ? -26.107 31.125 13.535 1.00 35.17 238 SER A N 1
ATOM 1771 C CA . SER A 1 238 ? -24.949 31.786 14.128 1.00 36.46 238 SER A CA 1
ATOM 1772 C C . SER A 1 238 ? -23.622 31.323 13.476 1.00 35.58 238 SER A C 1
ATOM 1773 O O . SER A 1 238 ? -23.507 30.180 13.021 1.00 35.38 238 SER A O 1
ATOM 1776 N N . PRO A 1 239 ? -22.679 32.258 13.283 1.00 34.04 239 PRO A N 1
ATOM 1777 C CA . PRO A 1 239 ? -21.375 31.981 12.695 1.00 32.66 239 PRO A CA 1
ATOM 1778 C C . PRO A 1 239 ? -20.397 31.292 13.678 1.00 32.27 239 PRO A C 1
ATOM 1779 O O . PRO A 1 239 ? -20.519 31.408 14.907 1.00 32.11 239 PRO A O 1
ATOM 1783 N N . ILE A 1 240 ? -19.413 30.606 13.100 1.00 30.95 240 ILE A N 1
ATOM 1784 C CA . ILE A 1 240 ? -18.412 29.841 13.821 1.00 29.71 240 ILE A CA 1
ATOM 1785 C C . ILE A 1 240 ? -17.232 30.680 14.228 1.00 28.82 240 ILE A C 1
ATOM 1786 O O . ILE A 1 240 ? -16.778 31.515 13.464 1.00 27.46 240 ILE A O 1
ATOM 1791 N N . ASP A 1 241 ? -16.746 30.411 15.435 1.00 30.10 241 ASP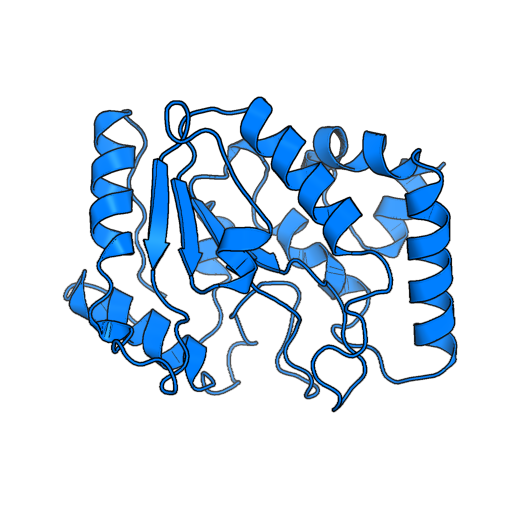 A N 1
ATOM 1792 C CA . ASP A 1 241 ? -15.542 31.005 16.003 1.00 30.71 241 ASP A CA 1
ATOM 1793 C C . ASP A 1 241 ? -14.512 29.905 15.628 1.00 31.04 241 ASP A C 1
ATOM 1794 O O . ASP A 1 241 ? -14.515 28.822 16.226 1.00 30.17 241 ASP A O 1
ATOM 1799 N N . TRP A 1 242 ? -13.726 30.160 14.571 1.00 31.10 242 TRP A N 1
ATOM 1800 C CA . TRP A 1 242 ? -12.706 29.234 14.057 1.00 30.71 242 TRP A CA 1
ATOM 1801 C C . TRP A 1 242 ? -11.399 29.183 14.863 1.00 31.45 242 TRP A C 1
ATOM 1802 O O . TRP A 1 242 ? -10.432 28.547 14.438 1.00 30.82 242 TRP A O 1
ATOM 1813 N N . SER A 1 243 ? -11.374 29.887 15.999 1.00 32.91 243 SER A N 1
ATOM 1814 C CA . SER A 1 243 ? -10.234 29.921 16.919 1.00 32.30 243 SER A CA 1
ATOM 1815 C C . SER A 1 243 ? -10.128 28.498 17.468 1.00 32.16 243 SER A C 1
ATOM 1816 O O . SER A 1 243 ? -11.147 27.849 17.761 1.00 30.41 243 SER A O 1
ATOM 1819 N N . VAL A 1 244 ? -8.890 28.027 17.588 1.00 33.29 244 VAL A N 1
ATOM 1820 C CA . VAL A 1 244 ? -8.574 26.694 18.107 1.00 33.16 244 VAL A CA 1
ATOM 1821 C C . VAL A 1 244 ? -7.040 26.622 18.346 1.00 33.70 244 VAL A C 1
ATOM 1822 O O . VAL A 1 244 ? -6.291 27.469 17.808 1.00 32.86 244 VAL A O 1
#

InterPro domains:
  IPR002043 Uracil-DNA glycosylase family 1 [MF_00148] (119-333)
  IPR002043 Uracil-DNA glycosylase family 1 [PTHR11264] (116-333)
  IPR002043 Uracil-DNA glycosylase family 1 [TIGR00628] (120-325)
  IPR002043 Uracil-DNA glycosylase family 1 [cd10027] (136-332)
  IPR005122 Uracil-DNA glycosylase-like [PF03167] (165-322)
  IPR005122 Uracil-DNA glycosylase-like [SM00986] (163-322)
  IPR018085 Uracil-DNA glycosylase, active site [PS00130] (171-180)
  IPR036895 Uracil-DNA glycosylase-like domain superfamily [G3DSA:3.40.470.10] (107-334)
  IPR036895 Uracil-DNA glycosylase-like domain superfamily [SSF52141] (108-333)

Sequence (228 aa):
LDWTTFRRVFLIDDAWRPLMEPELANPLTAHLLAEYNRRCQTEEVLPPREDVFSWTRYCTPDEVRVVIIGQDPYHHPGQAHGLAFSVRANVPPPPSLRNVLAAVKNCYPEARMSGHGCLEKWARDGVLLLNTTLTVKRGAAASHSRIGWDRFVGGVIRRLAARRPGLVFMLWGTHAQNAIRPDPRVHCVLKFSHPSPLSKVPFGTCQHFLVANRYLETRSISPIDWSV

Solvent-accessible surface area: 10876 Å² total; per-residue (Å²): 153,97,6,58,57,13,85,140,64,8,85,2,59,62,38,0,92,77,5,0,63,62,12,20,82,58,102,102,0,62,133,2,45,42,45,6,66,123,58,45,138,108,44,100,22,18,3,61,84,86,21,1,0,5,6,1,83,38,7,49,2,88,90,0,45,0,0,1,1,2,51,39,11,50,50,95,66,47,39,9,11,12,6,0,26,0,0,96,49,146,29,109,30,26,84,24,0,156,32,2,22,45,0,0,80,92,16,62,100,168,12,196,52,68,56,83,0,30,1,66,79,1,4,128,49,0,1,5,2,1,12,4,10,6,0,0,85,111,48,35,68,44,34,1,36,206,23,10,2,72,66,2,3,19,14,2,6,157,68,1,14,81,104,50,85,4,4,0,0,0,1,3,6,105,78,0,48,92,47,17,201,22,74,103,227,67,12,18,37,21,124,51,38,61,0,21,80,172,29,208,67,88,1,21,82,0,97,14,0,40,55,0,8,121,50,0,104,106,98,114,58,77,65,8,77,4,9,16

B-factor: mean 30.73, std 8.51, range [16.63, 64.99]

GO terms:
  GO:0052031 symbiont-mediated perturbation of host defense response (P, IDA)
  GO:0004844 uracil DNA N-glycosylase activity (F, EXP)
  GO:0042025 host cell nucleus (C, EXP)